Protein AF-A0A0N4Z9R7-F1 (afdb_monomer)

Solvent-accessible surface area (backbone atoms only — not comparable to full-atom values): 13406 Å² total; per-residue (Å²): 107,72,67,55,52,48,24,69,75,70,70,48,51,82,44,70,86,33,71,67,58,25,22,50,51,39,26,52,51,47,19,52,54,23,27,52,34,43,48,49,23,54,51,29,51,50,50,35,30,64,74,68,71,49,64,64,70,80,79,63,76,61,60,69,70,55,56,53,52,48,36,49,54,52,18,46,61,70,22,44,54,32,66,78,34,78,62,26,45,39,71,36,81,90,75,44,42,52,41,70,34,94,39,72,68,13,50,54,50,51,49,51,46,43,45,69,33,39,50,52,28,44,51,54,23,44,53,32,47,54,52,43,51,53,53,49,69,79,46,54,69,66,34,59,75,69,59,58,58,76,56,53,62,54,59,59,55,57,64,49,53,61,65,30,46,47,49,38,54,52,42,58,73,71,38,63,79,79,33,71,92,45,57,63,55,62,48,50,21,49,49,38,37,55,44,50,72,57,50,50,57,52,54,55,52,51,50,52,54,53,51,50,53,50,53,51,50,50,52,53,51,54,69,68,49,53,101,82,62,85,64,78,82,72,84,75,71,91,83,83,90,131

Foldseek 3Di:
DVVLCCCVVPVDLPCQVPLQVQLVQQLVLQLVLLLVLLVLLVVLVVLLCVLVVPDPCVPPVDDPVVSSVVSNVVSNVLSVCSRVPSQQWDQDSLSSGIDGHPDPVNLVSLVSSCVNRAVVSLVSSLVSLVSSVVSCVVCVPVCVVVLVPVLVVVSVVSNCLSVLQVQLSVCRNVDVVVCPVPSVSNVVSVVSNCVSVVVVCVSVVVVVVSVVVVVVVVVVVVVVCPPPNPPPPDPPPPDDDD

Sequence (242 aa):
MPLFLYSVFTGVGVFETSSFMCKLQSLLTCSVWTVVQLMVLCISGVHLLTFARIHYEQLFGLPPNILCGLSWLISLSLSLPCVTNSDVVRYDEHLRQCIWGSTDSAYKFLTYILIFGLVIPCSLSSYAYIRVLGILYHSPIVFQSIGLYKSRFLVYAFLASPFYTLPVFVVSMAGTDRFINAPWIPLFATFTAYFQCIISPILYGSSLVLMKEEDMALTARAHKAGPNSYQPVQLQVPGQHL

InterPro domains:
  IPR017452 GPCR, rhodopsin-like, 7TM [PS50262] (1-204)

Organism: Parastrongyloides trichosuri (NCBI:txid131310)

Secondary structure (DSSP, 8-state):
-HHHHHHHHH---TTTS-HHHHHHHHHHHHHHHHHHHHHHHHHHHHHHHHHHT--GGGTT-S-HHHHHHHHHHHHHHHHTHHHH-TTTEEEETTTTEEEE-SSHHHHHHHHHIIIIIIIHHHHHHHHHHHHHHHHHHH-HHHHHHTSTTTTHHHHHHHHTHHHHHHHHHHHHHH-GGGGTT-THHHHHHHHHHHHHHHHHHHHHHHHHHHHHHHHHHHHHHHHHS-TT---------S----

Nearest PDB structures (foldseek):
  4amj-assembly1_A  TM=7.271E-01  e=6.380E-03  Meleagris gallopavo
  8zpt-assembly1_R  TM=6.498E-01  e=3.689E-02  Homo sapiens
  8ggc-assembly1_R  TM=6.578E-01  e=1.019E-01  Homo sapiens
  8jxv-assembly1_R  TM=6.303E-01  e=9.345E-01  Homo sapiens
  8jxt-assembly1_R  TM=6.719E-01  e=1.483E+00  Homo sapiens

Radius of gyration: 23.75 Å; Cα contacts (8 Å, |Δi|>4): 209; chains: 1; bounding box: 57×30×82 Å

Structure (mmCIF, N/CA/C/O backbone):
data_AF-A0A0N4Z9R7-F1
#
_entry.id   AF-A0A0N4Z9R7-F1
#
loop_
_atom_site.group_PDB
_atom_site.id
_atom_site.type_symbol
_atom_site.label_atom_id
_atom_site.label_alt_id
_atom_site.label_comp_id
_atom_site.label_asym_id
_atom_site.label_entity_id
_atom_site.label_seq_id
_atom_site.pdbx_PDB_ins_code
_atom_site.Cartn_x
_atom_site.Cartn_y
_atom_site.Cartn_z
_atom_site.occupancy
_atom_site.B_iso_or_equiv
_atom_site.auth_seq_id
_atom_site.auth_comp_id
_atom_site.auth_asym_id
_atom_site.auth_atom_id
_atom_site.pdbx_PD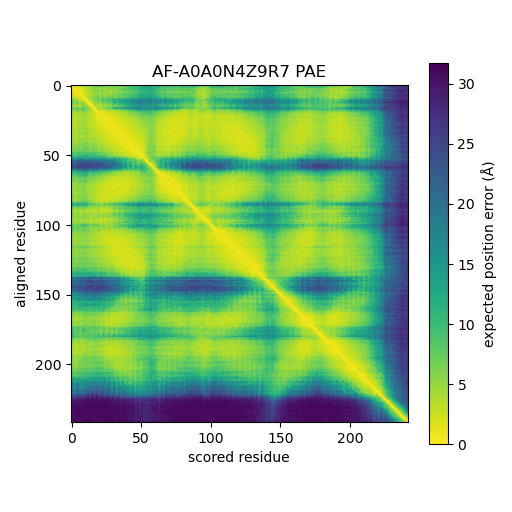B_model_num
ATOM 1 N N . MET A 1 1 ? 2.227 9.597 -6.747 1.00 72.25 1 MET A N 1
ATOM 2 C CA . MET A 1 1 ? 0.921 9.835 -7.402 1.00 72.25 1 MET A CA 1
ATOM 3 C C . MET A 1 1 ? 0.929 11.056 -8.329 1.00 72.25 1 MET A C 1
ATOM 5 O O . MET A 1 1 ? 0.652 10.839 -9.498 1.00 72.25 1 MET A O 1
ATOM 9 N N . PRO A 1 2 ? 1.286 12.295 -7.921 1.00 76.81 2 PRO A N 1
ATOM 10 C CA . PRO A 1 2 ? 1.210 13.452 -8.832 1.00 76.81 2 PRO A CA 1
ATOM 11 C C . PRO A 1 2 ? 2.117 13.327 -10.065 1.00 76.81 2 PRO A C 1
ATOM 13 O O . PRO A 1 2 ? 1.666 13.549 -11.182 1.00 76.81 2 PRO A O 1
ATOM 16 N N . LEU A 1 3 ? 3.362 12.875 -9.871 1.00 78.38 3 LEU A N 1
ATOM 17 C CA . LEU A 1 3 ? 4.301 12.609 -10.969 1.00 78.38 3 LEU A CA 1
ATOM 18 C C . LEU A 1 3 ? 3.836 11.463 -11.879 1.00 78.38 3 LEU A C 1
ATOM 20 O O . LEU A 1 3 ? 4.002 11.549 -13.085 1.00 78.38 3 LEU A O 1
ATOM 24 N N . PHE A 1 4 ? 3.196 10.433 -11.316 1.00 76.94 4 PHE A N 1
ATOM 25 C CA . PHE A 1 4 ? 2.606 9.341 -12.094 1.00 76.94 4 PHE A CA 1
ATOM 26 C C . PHE A 1 4 ? 1.482 9.856 -13.004 1.00 76.94 4 PHE A C 1
ATOM 28 O O . PHE A 1 4 ? 1.506 9.610 -14.204 1.00 76.94 4 PHE A O 1
ATOM 35 N N . LEU A 1 5 ? 0.544 10.639 -12.456 1.00 81.06 5 LEU A N 1
ATOM 36 C CA . LEU A 1 5 ? -0.528 11.251 -13.246 1.00 81.06 5 LEU A CA 1
ATOM 37 C C . LEU A 1 5 ? 0.057 12.155 -14.335 1.00 81.06 5 LEU A C 1
ATOM 39 O O . LEU A 1 5 ? -0.321 12.032 -15.495 1.00 81.06 5 LEU A O 1
ATOM 43 N N . TYR A 1 6 ? 1.026 13.004 -13.990 1.00 82.69 6 TYR A N 1
ATOM 44 C CA . TYR A 1 6 ? 1.702 13.855 -14.963 1.00 82.69 6 TYR A CA 1
ATOM 45 C C . TYR A 1 6 ? 2.329 13.039 -16.103 1.00 82.69 6 TYR A C 1
ATOM 47 O O . TYR A 1 6 ? 2.030 13.306 -17.263 1.00 82.69 6 TYR A O 1
ATOM 55 N N . SER A 1 7 ? 3.127 12.011 -15.811 1.00 80.88 7 SER A N 1
ATOM 56 C CA . SER A 1 7 ? 3.793 11.184 -16.830 1.00 80.88 7 SER A CA 1
ATOM 57 C C . SER A 1 7 ? 2.820 10.391 -17.708 1.00 80.88 7 SER A C 1
ATOM 59 O O . SER A 1 7 ? 3.018 10.288 -18.923 1.00 80.88 7 SER A O 1
ATOM 61 N N . VAL A 1 8 ? 1.738 9.868 -17.126 1.00 80.12 8 VAL A N 1
ATOM 62 C CA . VAL A 1 8 ? 0.703 9.143 -17.876 1.00 80.12 8 VAL A CA 1
ATOM 63 C C . VAL A 1 8 ? -0.059 10.090 -18.807 1.00 80.12 8 VAL A C 1
ATOM 65 O O . VAL A 1 8 ? -0.182 9.792 -19.994 1.00 80.12 8 VAL A O 1
ATOM 68 N N . PHE A 1 9 ? -0.520 11.242 -18.306 1.00 82.56 9 PHE A N 1
ATOM 69 C CA . PHE A 1 9 ? -1.339 12.180 -19.084 1.00 82.56 9 PHE A CA 1
ATOM 70 C C . PHE A 1 9 ? -0.546 13.012 -20.097 1.00 82.56 9 PHE A C 1
ATOM 72 O O . PHE A 1 9 ? -1.084 13.343 -21.149 1.00 82.56 9 PHE A O 1
ATOM 79 N N . THR A 1 10 ? 0.710 13.365 -19.807 1.00 81.75 10 THR A N 1
ATOM 80 C CA . THR A 1 10 ? 1.494 14.261 -20.680 1.00 81.75 10 THR A CA 1
ATOM 81 C C . THR A 1 10 ? 2.349 13.549 -21.713 1.00 81.75 10 THR A C 1
ATOM 83 O O . THR A 1 10 ? 2.762 14.189 -22.674 1.00 81.75 10 THR A O 1
ATOM 86 N N . GLY A 1 11 ? 2.650 12.259 -21.544 1.00 74.44 11 GLY A N 1
ATOM 87 C CA . GLY A 1 11 ? 3.624 11.607 -22.423 1.00 74.44 11 GLY A CA 1
ATOM 88 C C . GLY A 1 11 ? 5.038 11.530 -21.867 1.00 74.44 11 GLY A C 1
ATOM 89 O O . GLY A 1 11 ? 5.824 10.731 -22.364 1.00 74.44 11 GLY A O 1
ATOM 90 N N . VAL A 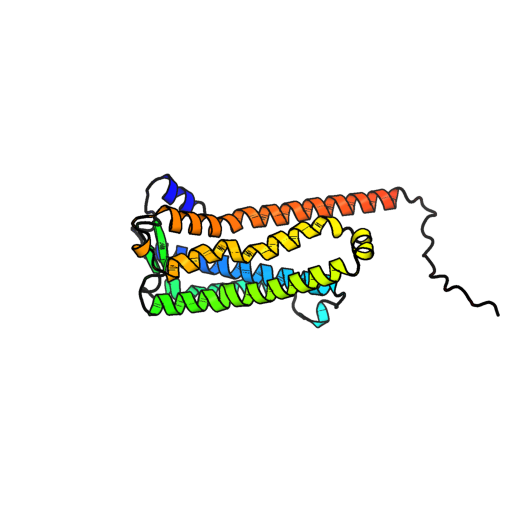1 12 ? 5.376 12.353 -20.871 1.00 79.31 12 VAL A N 1
ATOM 91 C CA . VAL A 1 12 ? 6.775 12.668 -20.560 1.00 79.31 12 VAL A CA 1
ATOM 92 C C . VAL A 1 12 ? 7.389 11.682 -19.562 1.00 79.31 12 VAL A C 1
ATOM 94 O O . VAL A 1 12 ? 6.933 11.547 -18.418 1.00 79.31 12 VAL A O 1
ATOM 97 N N . GLY A 1 13 ? 8.485 11.041 -19.979 1.00 77.25 13 GLY A N 1
ATOM 98 C CA . GLY A 1 13 ? 9.323 10.163 -19.164 1.00 77.25 13 GLY A CA 1
ATOM 99 C C . GLY A 1 13 ? 10.231 10.922 -18.197 1.00 77.25 13 GLY A C 1
ATOM 100 O O . GLY A 1 13 ? 11.444 10.951 -18.357 1.00 77.25 13 GLY A O 1
ATOM 101 N N . VAL A 1 14 ? 9.661 11.520 -17.145 1.00 76.31 14 VAL A N 1
ATOM 102 C CA . VAL A 1 14 ? 10.418 12.324 -16.154 1.00 76.31 14 VAL A CA 1
ATOM 103 C C . VAL A 1 14 ? 11.571 11.537 -15.504 1.00 76.31 14 VAL A C 1
ATOM 105 O O . VAL A 1 14 ? 12.575 12.119 -15.102 1.00 76.31 14 VAL A O 1
ATOM 108 N N . PHE A 1 15 ? 11.442 10.211 -15.419 1.00 78.62 15 PHE A N 1
ATOM 109 C CA . PHE A 1 15 ? 12.431 9.319 -14.808 1.00 78.62 15 PHE A CA 1
ATOM 110 C C . PHE A 1 15 ? 13.394 8.662 -15.807 1.00 78.62 15 PHE A C 1
ATOM 112 O O . PHE A 1 15 ? 14.323 7.980 -15.380 1.00 78.62 15 PHE A O 1
ATOM 119 N N . GLU A 1 16 ? 13.196 8.873 -17.109 1.00 78.44 16 GLU A N 1
ATOM 120 C CA . GLU A 1 16 ? 13.989 8.257 -18.181 1.00 78.44 16 GLU A CA 1
ATOM 121 C C . GLU A 1 16 ? 15.437 8.767 -18.177 1.00 78.44 16 GLU A C 1
ATOM 123 O O . GLU A 1 16 ? 16.389 8.012 -18.351 1.00 78.44 16 GLU A O 1
ATOM 128 N N . THR A 1 17 ? 15.619 10.058 -17.892 1.00 77.88 17 THR A N 1
ATOM 129 C CA . THR A 1 17 ? 16.914 10.743 -18.006 1.00 77.88 17 THR A CA 1
ATOM 130 C C . THR A 1 17 ? 17.815 10.583 -16.780 1.00 77.88 17 THR A C 1
ATOM 132 O O . THR A 1 17 ? 19.015 10.839 -16.863 1.00 77.88 17 THR A O 1
ATOM 135 N N . SER A 1 18 ? 17.272 10.164 -15.629 1.00 82.94 18 SER A N 1
ATOM 136 C CA . SER A 1 18 ? 18.017 10.096 -14.367 1.00 82.94 18 SER A CA 1
ATOM 137 C C . SER A 1 18 ? 17.810 8.772 -13.636 1.00 82.94 18 SER A C 1
ATOM 139 O O . SER A 1 18 ? 16.813 8.557 -12.941 1.00 82.94 18 SER A O 1
ATOM 141 N N . SER A 1 19 ? 18.834 7.913 -13.697 1.00 83.38 19 SER A N 1
ATOM 142 C CA . SER A 1 19 ? 18.881 6.646 -12.950 1.00 83.38 19 SER A CA 1
ATOM 143 C C . SER A 1 19 ? 18.713 6.854 -11.438 1.00 83.38 19 SER A C 1
ATOM 145 O O . SER A 1 19 ? 18.069 6.052 -10.764 1.00 83.38 19 SER A O 1
ATOM 147 N N . PHE A 1 20 ? 19.233 7.958 -10.890 1.00 85.00 20 PHE A N 1
ATOM 148 C CA . PHE A 1 20 ? 19.086 8.270 -9.468 1.00 85.00 20 PHE A CA 1
ATOM 149 C C . PHE A 1 20 ? 17.630 8.576 -9.089 1.00 85.00 20 PHE A C 1
ATOM 151 O O . PHE A 1 20 ? 17.120 8.009 -8.123 1.00 85.00 20 PHE A O 1
ATOM 158 N N . MET A 1 21 ? 16.936 9.413 -9.870 1.00 86.31 21 MET A N 1
ATOM 159 C CA . MET A 1 21 ? 15.517 9.720 -9.636 1.00 86.31 21 MET A CA 1
ATOM 160 C C . MET A 1 21 ? 14.644 8.470 -9.746 1.00 86.31 21 MET A C 1
ATOM 162 O O . MET A 1 21 ? 13.733 8.282 -8.944 1.00 86.31 21 MET A O 1
ATOM 166 N N . CYS A 1 22 ? 14.968 7.589 -10.690 1.00 86.50 22 CYS A N 1
ATOM 167 C CA . CYS A 1 22 ? 14.291 6.315 -10.894 1.00 86.50 22 CYS A CA 1
ATOM 168 C C . CYS A 1 22 ? 14.397 5.386 -9.670 1.00 86.50 22 CYS A C 1
ATOM 170 O O . CYS A 1 22 ? 13.396 4.879 -9.152 1.00 86.50 22 CYS A O 1
ATOM 172 N N . LYS A 1 23 ? 15.613 5.232 -9.134 1.00 89.06 23 LYS A N 1
ATOM 173 C CA . LYS A 1 23 ? 15.872 4.444 -7.919 1.00 89.06 23 LYS A CA 1
ATOM 174 C C . LYS A 1 23 ? 15.208 5.048 -6.686 1.00 89.06 23 LYS A C 1
ATOM 176 O O . LYS A 1 23 ? 14.612 4.320 -5.895 1.00 89.06 23 LYS A O 1
ATOM 181 N N . LEU A 1 24 ? 15.263 6.372 -6.539 1.00 89.06 24 LEU A N 1
ATOM 182 C CA . LEU A 1 24 ? 14.624 7.079 -5.429 1.00 89.06 24 LEU A CA 1
ATOM 183 C C . LEU A 1 24 ? 13.095 6.944 -5.477 1.00 89.06 24 LEU A C 1
ATOM 185 O O . LEU A 1 24 ? 12.466 6.692 -4.451 1.00 89.06 24 LEU A O 1
ATOM 189 N N . GLN A 1 25 ? 12.490 7.052 -6.663 1.00 89.50 25 GLN A N 1
ATOM 190 C CA . GLN A 1 25 ? 11.054 6.843 -6.850 1.00 89.50 25 GLN A CA 1
ATOM 191 C C . GLN A 1 25 ? 10.643 5.421 -6.458 1.00 89.50 25 GLN A C 1
ATOM 193 O O . GLN A 1 25 ? 9.652 5.253 -5.742 1.00 89.50 25 GLN A O 1
ATOM 198 N N . SER A 1 26 ? 11.407 4.409 -6.873 1.00 88.75 26 SER A N 1
ATOM 199 C CA . SER A 1 26 ? 11.139 3.016 -6.506 1.00 88.75 26 SER A CA 1
ATOM 200 C C . SER A 1 26 ? 11.314 2.766 -5.003 1.00 88.75 26 SER A C 1
ATOM 202 O O . SER A 1 26 ? 10.435 2.166 -4.386 1.00 88.75 26 SER A O 1
ATOM 204 N N . LEU A 1 27 ? 12.370 3.307 -4.378 1.00 91.94 27 LEU A N 1
ATOM 205 C CA . LEU A 1 27 ? 12.583 3.253 -2.924 1.00 91.94 27 LEU A CA 1
ATOM 206 C C . LEU A 1 27 ? 11.373 3.807 -2.166 1.00 91.94 27 LEU A C 1
ATOM 208 O O . LEU A 1 27 ? 10.820 3.139 -1.291 1.00 91.94 27 LEU A O 1
ATOM 212 N N . LEU A 1 28 ? 10.948 5.026 -2.506 1.00 90.81 28 LEU A N 1
ATOM 213 C CA . LEU A 1 28 ? 9.833 5.695 -1.838 1.00 90.81 28 LEU A CA 1
ATOM 214 C C . LEU A 1 28 ? 8.517 4.953 -2.069 1.00 90.81 28 LEU A C 1
ATOM 216 O O . LEU A 1 28 ? 7.753 4.765 -1.127 1.00 90.81 28 LEU A O 1
ATOM 220 N N . THR A 1 29 ? 8.268 4.494 -3.298 1.00 89.00 29 THR A N 1
ATOM 221 C CA . THR A 1 29 ? 7.045 3.753 -3.637 1.00 89.00 29 THR A CA 1
ATOM 222 C C . THR A 1 29 ? 6.970 2.448 -2.849 1.00 89.00 29 THR A C 1
ATOM 224 O O . THR A 1 29 ? 5.973 2.213 -2.169 1.00 89.00 29 THR A O 1
ATOM 227 N N . CYS A 1 30 ? 8.043 1.650 -2.859 1.00 89.75 30 CYS A N 1
ATOM 228 C CA . CYS A 1 30 ? 8.118 0.402 -2.102 1.00 89.75 30 CYS A CA 1
ATOM 229 C C . CYS A 1 30 ? 7.930 0.652 -0.604 1.00 89.75 30 CYS A C 1
ATOM 231 O O . CYS A 1 30 ? 7.094 0.004 0.015 1.00 89.75 30 CYS A O 1
ATOM 233 N N . SER A 1 31 ? 8.641 1.636 -0.042 1.00 92.31 31 SER A N 1
ATOM 234 C CA . SER A 1 31 ? 8.558 1.955 1.389 1.00 92.31 31 SER A CA 1
ATOM 235 C C . SER A 1 31 ? 7.146 2.355 1.801 1.00 92.31 31 SER A C 1
ATOM 237 O O . SER A 1 31 ? 6.617 1.847 2.781 1.00 92.31 31 SER A O 1
ATOM 239 N N . VAL A 1 32 ? 6.508 3.257 1.050 1.00 90.50 32 VAL A N 1
ATOM 240 C CA . VAL A 1 32 ? 5.153 3.721 1.374 1.00 90.50 32 VAL A CA 1
ATOM 241 C C . VAL A 1 32 ? 4.155 2.573 1.267 1.00 90.50 32 VAL A C 1
ATOM 243 O O . VAL A 1 32 ? 3.313 2.422 2.148 1.00 90.50 32 VAL A O 1
ATOM 246 N N . TRP A 1 33 ? 4.249 1.739 0.230 1.00 88.75 33 TRP A N 1
ATOM 247 C CA . TRP A 1 33 ? 3.342 0.603 0.067 1.00 88.75 33 TRP A CA 1
ATOM 248 C C . TRP A 1 33 ? 3.470 -0.405 1.207 1.00 88.75 33 TRP A C 1
ATOM 250 O O . TRP A 1 33 ? 2.449 -0.832 1.746 1.00 88.75 33 TRP A O 1
ATOM 260 N N . THR A 1 34 ? 4.689 -0.739 1.636 1.00 90.44 34 THR A N 1
ATOM 261 C CA . THR A 1 34 ? 4.884 -1.653 2.770 1.00 90.44 34 THR A CA 1
ATOM 262 C C . THR A 1 34 ? 4.451 -1.030 4.096 1.00 90.44 34 THR A C 1
ATOM 264 O O . THR A 1 34 ? 3.793 -1.708 4.885 1.00 90.44 34 THR A O 1
ATOM 267 N N . VAL A 1 35 ? 4.721 0.265 4.330 1.00 91.69 35 VAL A N 1
ATOM 268 C CA . VAL A 1 35 ? 4.241 0.975 5.533 1.00 91.69 35 VAL A CA 1
ATOM 269 C C . VAL A 1 35 ? 2.726 0.924 5.605 1.00 91.69 35 VAL A C 1
ATOM 271 O O . VAL A 1 35 ? 2.183 0.636 6.666 1.00 91.69 35 VAL A O 1
ATOM 274 N N . VAL A 1 36 ? 2.032 1.174 4.493 1.00 88.12 36 VAL A N 1
ATOM 275 C CA . VAL A 1 36 ? 0.565 1.150 4.461 1.00 88.12 36 VAL A CA 1
ATOM 276 C C . VAL A 1 36 ? 0.035 -0.219 4.888 1.00 88.12 36 VAL A C 1
ATOM 278 O O . VAL A 1 36 ? -0.861 -0.279 5.727 1.00 88.12 36 VAL A O 1
ATOM 281 N N . GLN A 1 37 ? 0.604 -1.318 4.388 1.00 88.19 37 GLN A N 1
ATOM 282 C CA . GLN A 1 37 ? 0.139 -2.660 4.757 1.00 88.19 37 GLN A CA 1
ATOM 283 C C . GLN A 1 37 ? 0.478 -3.023 6.211 1.00 88.19 37 GLN A C 1
ATOM 285 O O . GLN A 1 37 ? -0.355 -3.604 6.910 1.00 88.19 37 GLN A O 1
ATOM 290 N N . LEU A 1 38 ? 1.653 -2.625 6.710 1.00 89.62 38 LEU A N 1
ATOM 291 C CA . LEU A 1 38 ? 2.020 -2.792 8.122 1.00 89.62 38 LEU A CA 1
ATOM 292 C C . LEU A 1 38 ? 1.131 -1.955 9.051 1.00 89.62 38 LEU A C 1
ATOM 294 O O . LEU A 1 38 ? 0.704 -2.440 10.096 1.00 89.62 38 LEU A O 1
ATOM 298 N N . MET A 1 39 ? 0.789 -0.728 8.660 1.00 87.81 39 MET A N 1
ATOM 299 C CA . MET A 1 39 ? -0.149 0.124 9.394 1.00 87.81 39 MET A CA 1
ATOM 300 C C . MET A 1 39 ? -1.543 -0.492 9.448 1.00 87.81 39 MET A C 1
ATOM 302 O O . MET A 1 39 ? -2.154 -0.528 10.514 1.00 87.81 39 MET A O 1
ATOM 306 N N . VAL A 1 40 ? -2.036 -1.031 8.329 1.00 84.44 40 VAL A N 1
ATOM 307 C CA . VAL A 1 40 ? -3.315 -1.758 8.294 1.00 84.44 40 VAL A CA 1
ATOM 308 C C . VAL A 1 40 ? -3.280 -2.963 9.235 1.00 84.44 40 VAL A C 1
ATOM 310 O O . VAL A 1 40 ? -4.249 -3.182 9.963 1.00 84.44 40 VAL A O 1
ATOM 313 N N . LEU A 1 41 ? -2.167 -3.704 9.289 1.00 87.62 41 LEU A N 1
ATOM 314 C CA . LEU A 1 41 ? -1.980 -4.781 10.262 1.00 87.62 41 LEU A CA 1
ATOM 315 C C . LEU A 1 41 ? -2.064 -4.261 11.704 1.00 87.62 41 LEU A C 1
ATOM 317 O O . LEU A 1 41 ? -2.855 -4.789 12.485 1.00 87.62 41 LEU A O 1
ATOM 321 N N . CYS A 1 42 ? -1.318 -3.212 12.058 1.00 86.25 42 CYS A N 1
ATOM 322 C CA . CYS A 1 42 ? -1.360 -2.629 13.403 1.00 86.25 42 CYS A CA 1
ATOM 323 C C . CYS A 1 42 ? -2.779 -2.192 13.793 1.00 86.25 42 CYS A C 1
ATOM 325 O O . CYS A 1 42 ? -3.262 -2.547 14.866 1.00 86.25 42 CYS A O 1
ATOM 327 N N . ILE A 1 43 ? -3.477 -1.487 12.901 1.00 82.62 43 ILE A N 1
ATOM 328 C CA . ILE A 1 43 ? -4.850 -1.015 13.122 1.00 82.62 43 ILE A CA 1
ATOM 329 C C . ILE A 1 43 ? -5.811 -2.196 13.288 1.00 82.62 43 ILE A C 1
ATOM 331 O O . ILE A 1 43 ? -6.625 -2.205 14.210 1.00 82.62 43 ILE A O 1
ATOM 335 N N . SER A 1 44 ? -5.686 -3.231 12.453 1.00 82.81 44 SER A N 1
ATOM 336 C CA . SER A 1 44 ? -6.495 -4.449 12.582 1.00 82.81 44 SER A CA 1
ATOM 337 C C . SER A 1 44 ? -6.251 -5.177 13.910 1.00 82.81 44 SER A C 1
ATOM 339 O O . SER A 1 44 ? -7.197 -5.676 14.518 1.00 82.81 44 SER A O 1
ATOM 341 N N . GLY A 1 45 ? -5.006 -5.178 14.400 1.00 83.31 45 GLY A N 1
ATOM 342 C CA . GLY A 1 45 ? -4.641 -5.736 15.699 1.00 83.31 45 GLY A CA 1
ATOM 343 C C . GLY A 1 45 ? -5.271 -4.965 16.858 1.00 83.31 45 GLY A C 1
ATOM 344 O O . GLY A 1 45 ? -5.834 -5.579 17.762 1.00 83.31 45 GLY A O 1
ATOM 345 N N . VAL A 1 46 ? -5.253 -3.629 16.802 1.00 80.69 46 VAL A N 1
ATOM 346 C CA . VAL A 1 46 ? -5.939 -2.774 17.787 1.00 80.69 46 VAL A CA 1
ATOM 347 C C . VAL A 1 46 ? -7.438 -3.050 17.780 1.00 80.69 46 VAL A C 1
ATOM 349 O O . VAL A 1 46 ? -8.004 -3.310 18.837 1.00 80.69 46 VAL A O 1
ATOM 352 N N . HIS A 1 47 ? -8.071 -3.077 16.604 1.00 79.06 47 HIS A N 1
ATOM 353 C CA . HIS A 1 47 ? -9.493 -3.399 16.492 1.00 79.06 47 HIS A CA 1
ATOM 354 C C . HIS A 1 47 ? -9.812 -4.759 17.116 1.00 79.06 47 HIS A C 1
ATOM 356 O O . HIS A 1 47 ? -10.726 -4.852 17.932 1.00 79.06 47 HIS A O 1
ATOM 362 N N . LEU A 1 48 ? -9.043 -5.803 16.795 1.00 81.88 48 LEU A N 1
ATOM 363 C CA . LEU A 1 48 ? -9.239 -7.130 17.374 1.00 81.88 48 LEU A CA 1
ATOM 364 C C . LEU A 1 48 ? -9.178 -7.105 18.907 1.00 81.88 48 LEU A C 1
ATOM 366 O O . LEU A 1 48 ? -10.056 -7.671 19.553 1.00 81.88 48 LEU A O 1
ATOM 370 N N . LEU A 1 49 ? -8.182 -6.430 19.484 1.00 78.88 49 LEU A N 1
ATOM 371 C CA . LEU A 1 49 ? -8.024 -6.306 20.936 1.00 78.88 49 LEU A CA 1
ATOM 372 C C . LEU A 1 49 ? -9.193 -5.569 21.587 1.00 78.88 49 LEU A C 1
ATOM 374 O O . LEU A 1 49 ? -9.755 -6.050 22.573 1.00 78.88 49 LEU A O 1
ATOM 378 N N . THR A 1 50 ? -9.593 -4.437 21.005 1.00 75.31 50 THR A N 1
ATOM 379 C CA . THR A 1 50 ? -10.732 -3.645 21.476 1.00 75.31 50 THR A CA 1
ATOM 380 C C . THR A 1 50 ? -12.017 -4.470 21.449 1.00 75.31 50 THR A C 1
ATOM 382 O O . THR A 1 50 ? -12.757 -4.496 22.432 1.00 75.31 50 THR A O 1
ATOM 385 N N . PHE A 1 51 ? -12.265 -5.200 20.359 1.00 73.94 51 PHE A N 1
ATOM 386 C CA . PHE A 1 51 ? -13.464 -6.025 20.207 1.00 73.94 51 PHE A CA 1
ATOM 387 C C . PHE A 1 51 ? -13.451 -7.281 21.086 1.00 73.94 51 PHE A C 1
ATOM 389 O O . PHE A 1 51 ? -14.502 -7.686 21.581 1.00 73.94 51 PHE A O 1
ATOM 396 N N . ALA A 1 52 ? -12.280 -7.866 21.335 1.00 74.69 52 ALA A N 1
ATOM 397 C CA . ALA A 1 52 ? -12.115 -9.016 22.221 1.00 74.69 52 ALA A CA 1
ATOM 398 C C . ALA A 1 52 ? -12.055 -8.643 23.718 1.00 74.69 52 ALA A C 1
ATOM 400 O O . ALA A 1 52 ? -11.983 -9.540 24.554 1.00 74.69 52 ALA A O 1
ATOM 401 N N . ARG A 1 53 ? -12.089 -7.345 24.069 1.00 73.31 53 ARG A N 1
ATOM 402 C CA . ARG A 1 53 ? -11.903 -6.820 25.441 1.00 73.31 53 ARG A CA 1
ATOM 403 C C . ARG A 1 53 ? -10.600 -7.286 26.111 1.00 73.31 53 ARG A C 1
ATOM 405 O O . ARG A 1 53 ? -10.540 -7.432 27.331 1.00 73.31 53 ARG A O 1
ATOM 412 N N . ILE A 1 54 ? -9.550 -7.502 25.322 1.00 73.12 54 ILE A N 1
ATOM 413 C CA . ILE A 1 54 ? -8.210 -7.808 25.835 1.00 73.12 54 ILE A CA 1
ATOM 414 C C . ILE A 1 54 ? -7.497 -6.475 26.070 1.00 73.12 54 ILE A C 1
ATOM 416 O O . ILE A 1 54 ? -7.483 -5.611 25.191 1.00 73.12 54 ILE A O 1
ATOM 420 N N . HIS A 1 55 ? -6.929 -6.283 27.261 1.00 63.44 55 HIS A N 1
ATOM 421 C CA . HIS A 1 55 ? -6.273 -5.024 27.609 1.00 63.44 55 HIS A CA 1
ATOM 422 C C . HIS A 1 55 ? -5.019 -4.836 26.743 1.00 63.44 55 HIS A C 1
ATOM 424 O O . HIS A 1 55 ? -4.182 -5.732 26.651 1.00 63.44 55 HIS A O 1
ATOM 430 N N . TYR A 1 56 ? -4.885 -3.664 26.112 1.00 57.00 56 TYR A N 1
ATOM 431 C CA . TYR A 1 56 ? -3.816 -3.355 25.150 1.00 57.00 56 TYR A CA 1
ATOM 432 C C . TYR A 1 56 ? -2.402 -3.600 25.711 1.00 57.00 56 TYR A C 1
ATOM 434 O O . TYR A 1 56 ? -1.527 -4.108 25.003 1.00 57.00 56 TYR A O 1
ATOM 442 N N . GLU A 1 57 ? -2.198 -3.309 27.000 1.00 56.41 57 GLU A N 1
ATOM 443 C CA . GLU A 1 57 ? -0.918 -3.512 27.691 1.00 56.41 57 GLU A CA 1
ATOM 444 C C . GLU A 1 57 ? -0.472 -4.978 27.744 1.00 56.41 57 GLU A C 1
ATOM 446 O O . GLU A 1 57 ? 0.723 -5.245 27.828 1.00 56.41 57 GLU A O 1
ATOM 451 N N . GLN A 1 58 ? -1.399 -5.934 27.633 1.00 50.66 58 GLN A N 1
ATOM 452 C CA . GLN A 1 58 ? -1.084 -7.360 27.725 1.00 50.66 58 GLN A CA 1
ATOM 453 C C . GLN A 1 58 ? -0.561 -7.967 26.416 1.00 50.66 58 GLN A C 1
ATOM 455 O O . GLN A 1 58 ? 0.072 -9.017 26.474 1.00 50.66 58 GLN A O 1
ATOM 460 N N . LEU A 1 59 ? -0.813 -7.352 25.248 1.00 57.62 59 LEU A N 1
ATOM 461 C CA . LEU A 1 59 ? -0.454 -7.959 23.954 1.00 57.62 59 LEU A CA 1
ATOM 462 C C . LEU A 1 59 ? 0.640 -7.213 23.181 1.00 57.62 59 LEU A C 1
ATOM 464 O O . LEU A 1 59 ? 1.457 -7.864 22.535 1.00 57.62 59 LEU A O 1
ATOM 468 N N . PHE A 1 60 ? 0.675 -5.877 23.229 1.00 60.41 60 PHE A N 1
ATOM 469 C CA . PHE A 1 60 ? 1.677 -5.110 22.477 1.00 60.41 60 PHE A CA 1
ATOM 470 C C . PHE A 1 60 ? 2.763 -4.494 23.352 1.00 60.41 60 PHE A C 1
ATOM 472 O O . PHE A 1 60 ? 3.876 -4.340 22.860 1.00 60.41 60 PHE A O 1
ATOM 479 N N . GLY A 1 61 ? 2.467 -4.120 24.605 1.00 64.88 61 GLY A N 1
ATOM 480 C CA . GLY A 1 61 ? 3.429 -3.498 25.537 1.00 64.88 61 GLY A CA 1
ATOM 481 C C . GLY A 1 61 ? 4.143 -2.237 25.010 1.00 64.88 61 GLY A C 1
ATOM 482 O O . GLY A 1 61 ? 5.013 -1.690 25.680 1.00 64.88 61 GLY A O 1
ATOM 483 N N . LEU A 1 62 ? 3.794 -1.781 23.804 1.00 74.50 62 LEU A N 1
ATOM 484 C CA . LEU A 1 62 ? 4.488 -0.772 23.022 1.00 74.50 62 LEU A CA 1
ATOM 485 C C . LEU A 1 62 ? 3.508 0.358 22.691 1.00 74.50 62 LEU A C 1
ATOM 487 O O . LEU A 1 62 ? 2.399 0.098 22.202 1.00 74.50 62 LEU A O 1
ATOM 491 N N . PRO A 1 63 ? 3.901 1.621 22.910 1.00 79.38 63 PRO A N 1
ATOM 492 C CA . PRO A 1 63 ? 3.084 2.759 22.528 1.00 79.38 63 PRO A CA 1
ATOM 493 C C . PRO A 1 63 ? 2.925 2.828 20.994 1.00 79.38 63 PRO A C 1
ATOM 495 O O . PRO A 1 63 ? 3.875 2.526 20.261 1.00 79.38 63 PRO A O 1
ATOM 498 N N . PRO A 1 64 ? 1.767 3.293 20.480 1.00 77.44 64 PRO A N 1
ATOM 499 C CA . PRO A 1 64 ? 1.484 3.370 19.040 1.00 77.44 64 PRO A CA 1
ATOM 500 C C . PRO A 1 64 ? 2.541 4.123 18.218 1.00 77.44 64 PRO A C 1
ATOM 502 O O . PRO A 1 64 ? 2.839 3.750 17.085 1.00 77.44 64 PRO A O 1
ATOM 505 N N . ASN A 1 65 ? 3.166 5.146 18.807 1.00 81.94 65 ASN A N 1
ATOM 506 C CA . ASN A 1 65 ? 4.222 5.924 18.155 1.00 81.94 65 ASN A CA 1
ATOM 507 C C . ASN A 1 65 ? 5.453 5.072 17.817 1.00 81.94 65 ASN A C 1
ATOM 509 O O . ASN A 1 65 ? 6.046 5.245 16.752 1.00 81.94 65 ASN A O 1
ATOM 513 N N . ILE A 1 66 ? 5.819 4.127 18.691 1.00 86.88 66 ILE A N 1
ATOM 514 C CA . ILE A 1 66 ? 6.956 3.232 18.450 1.00 86.88 66 ILE A CA 1
ATOM 515 C C . ILE A 1 66 ? 6.606 2.223 17.357 1.00 86.88 66 ILE A C 1
ATOM 517 O O . ILE A 1 66 ? 7.423 1.998 16.470 1.00 86.88 66 ILE A O 1
ATOM 521 N N . LEU A 1 67 ? 5.383 1.681 17.347 1.00 85.25 67 LEU A N 1
ATOM 522 C CA . LEU A 1 67 ? 4.921 0.801 16.264 1.00 85.25 67 LEU A CA 1
ATOM 523 C C . LEU A 1 67 ? 4.959 1.512 14.903 1.00 85.25 67 LEU A C 1
ATOM 525 O O . LEU A 1 67 ? 5.393 0.930 13.908 1.00 85.25 67 LEU A O 1
ATOM 529 N N . CYS A 1 68 ? 4.586 2.795 14.872 1.00 87.44 68 CYS A N 1
ATOM 530 C CA . CYS A 1 68 ? 4.704 3.622 13.677 1.00 87.44 68 CYS A CA 1
ATOM 531 C C . CYS A 1 68 ? 6.157 3.781 13.223 1.00 87.44 68 CYS A C 1
ATOM 533 O O . CYS A 1 68 ? 6.470 3.474 12.069 1.00 87.44 68 CYS A O 1
ATOM 535 N N . GLY A 1 69 ? 7.058 4.149 14.138 1.00 89.94 69 GLY A N 1
ATOM 536 C CA . GLY A 1 69 ? 8.493 4.238 13.857 1.00 89.94 69 GLY A CA 1
ATOM 537 C C . GLY A 1 69 ? 9.078 2.926 13.327 1.00 89.94 69 GLY A C 1
ATOM 538 O O . GLY A 1 69 ? 9.774 2.921 12.313 1.00 89.94 69 GLY A O 1
ATOM 539 N N . LEU A 1 70 ? 8.735 1.798 13.954 1.00 91.12 70 LEU A N 1
ATOM 540 C CA . LEU A 1 70 ? 9.193 0.471 13.540 1.00 91.12 70 LEU A CA 1
ATOM 541 C C . LEU A 1 70 ? 8.696 0.095 12.142 1.00 91.12 70 LEU A C 1
ATOM 543 O O . LEU A 1 70 ? 9.477 -0.428 11.351 1.00 91.12 70 LEU A O 1
ATOM 547 N N . SER A 1 71 ? 7.443 0.399 11.792 1.00 91.38 71 SER A N 1
ATOM 548 C CA . SER A 1 71 ? 6.932 0.111 10.445 1.00 91.38 71 SER A CA 1
ATOM 549 C C . SER A 1 71 ? 7.701 0.853 9.349 1.00 91.38 71 SER A C 1
ATOM 551 O O . SER A 1 71 ? 7.962 0.280 8.288 1.00 91.38 71 SER A O 1
ATOM 553 N N . TRP A 1 72 ? 8.110 2.098 9.617 1.00 94.06 72 TRP A N 1
ATOM 554 C CA . TRP A 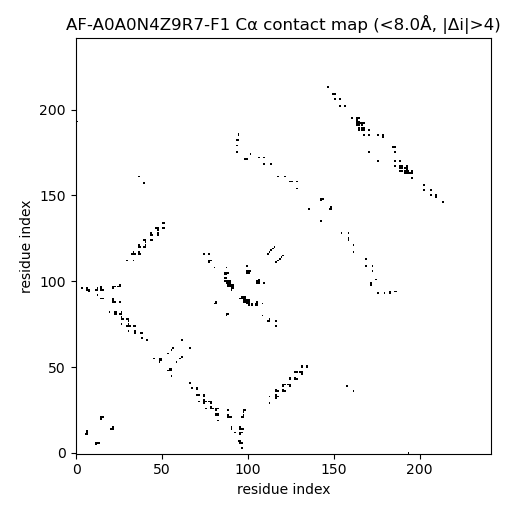1 72 ? 8.901 2.907 8.695 1.00 94.06 72 TRP A CA 1
ATOM 555 C C . TRP A 1 72 ? 10.316 2.357 8.572 1.00 94.06 72 TRP A C 1
ATOM 557 O O . TRP A 1 72 ? 10.807 2.199 7.457 1.00 94.06 72 TRP A O 1
ATOM 567 N N . LEU A 1 73 ? 10.943 1.998 9.695 1.00 94.75 73 LEU A N 1
ATOM 568 C CA . LEU A 1 73 ? 12.275 1.393 9.707 1.00 94.75 73 LEU A CA 1
ATOM 569 C C . LEU A 1 73 ? 12.308 0.065 8.943 1.00 94.75 73 LEU A C 1
ATOM 571 O O . LEU A 1 73 ? 13.183 -0.128 8.098 1.00 94.75 73 LEU A O 1
ATOM 575 N N . ILE A 1 74 ? 11.339 -0.823 9.183 1.00 93.31 74 ILE A N 1
ATOM 576 C CA . ILE A 1 74 ? 11.224 -2.109 8.478 1.00 93.31 74 ILE A CA 1
ATOM 577 C C . ILE A 1 74 ? 11.019 -1.868 6.981 1.00 93.31 74 ILE A C 1
ATOM 579 O O . ILE A 1 74 ? 11.707 -2.464 6.158 1.00 93.31 74 ILE A O 1
ATOM 583 N N . SER A 1 75 ? 10.119 -0.955 6.623 1.00 93.44 75 SER A N 1
ATOM 584 C CA . SER A 1 75 ? 9.796 -0.649 5.227 1.00 93.44 75 SER A CA 1
ATOM 585 C C . SER A 1 75 ? 10.962 -0.045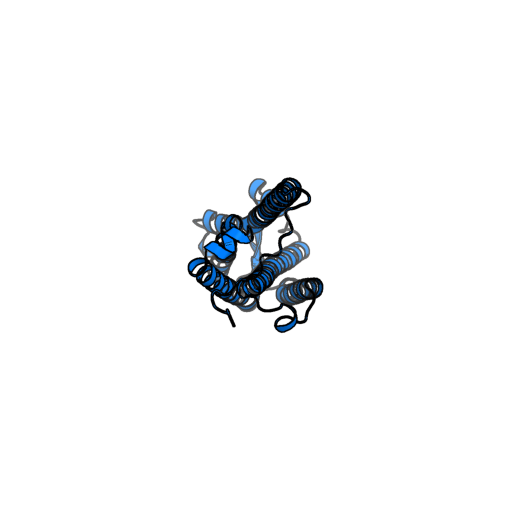 4.451 1.00 93.44 75 SER A C 1
ATOM 587 O O . SER A 1 75 ? 11.210 -0.442 3.316 1.00 93.44 75 SER A O 1
ATOM 589 N N . LEU A 1 76 ? 11.706 0.879 5.064 1.00 93.62 76 LEU A N 1
ATOM 590 C CA . LEU A 1 76 ? 12.916 1.455 4.471 1.00 93.62 76 LEU A CA 1
ATOM 591 C C . LEU A 1 76 ? 14.030 0.413 4.338 1.00 93.62 76 LEU A C 1
ATOM 593 O O . LEU A 1 76 ? 14.734 0.386 3.333 1.00 93.62 76 LEU A O 1
ATOM 597 N N . SER A 1 77 ? 14.171 -0.471 5.326 1.00 92.75 77 SER A N 1
ATOM 598 C CA . SER A 1 77 ? 15.143 -1.569 5.272 1.00 92.75 77 SER A CA 1
ATOM 599 C C . SER A 1 77 ? 14.818 -2.547 4.143 1.00 92.75 77 SER A C 1
ATOM 601 O O . SER A 1 77 ? 15.710 -2.957 3.403 1.00 92.75 77 SER A O 1
ATOM 603 N N . LEU A 1 78 ? 13.535 -2.879 3.973 1.00 92.12 78 LEU A N 1
ATOM 604 C CA . LEU A 1 78 ? 13.058 -3.755 2.905 1.00 92.12 78 LEU A CA 1
ATOM 605 C C . LEU A 1 78 ? 13.214 -3.128 1.519 1.00 92.12 78 LEU A C 1
ATOM 607 O O . LEU A 1 78 ? 13.479 -3.857 0.574 1.00 92.12 78 LEU A O 1
ATOM 611 N N . SER A 1 79 ? 13.054 -1.811 1.377 1.00 92.06 79 SER A N 1
ATOM 612 C CA . SER A 1 79 ? 13.147 -1.122 0.085 1.00 92.06 79 SER A CA 1
ATOM 613 C C . SER A 1 79 ? 14.570 -0.709 -0.299 1.00 92.06 79 SER A C 1
ATOM 615 O O . SER A 1 79 ? 14.818 -0.425 -1.470 1.00 92.06 79 SER A O 1
ATOM 617 N N . LEU A 1 80 ? 15.519 -0.711 0.646 1.00 91.12 80 LEU A N 1
ATOM 618 C CA . LEU A 1 80 ? 16.919 -0.313 0.445 1.00 91.12 80 LEU A CA 1
ATOM 619 C C . LEU A 1 80 ? 17.590 -0.915 -0.812 1.00 91.12 80 LEU A C 1
ATOM 621 O O . LEU A 1 80 ? 18.302 -0.177 -1.507 1.00 91.12 80 LEU A O 1
ATOM 625 N N . PRO A 1 81 ? 17.352 -2.199 -1.170 1.00 90.25 81 PRO A N 1
ATOM 626 C CA . PRO A 1 81 ? 17.904 -2.790 -2.388 1.00 90.25 81 PRO A CA 1
ATOM 627 C C . PRO A 1 81 ? 17.549 -2.052 -3.688 1.00 90.25 81 PRO A C 1
ATOM 629 O O . PRO A 1 81 ? 18.302 -2.165 -4.653 1.00 90.25 81 PRO A O 1
ATOM 632 N N . CYS A 1 82 ? 16.478 -1.245 -3.720 1.00 87.50 82 CYS A N 1
ATOM 633 C CA . CYS A 1 82 ? 16.136 -0.395 -4.869 1.00 87.50 82 CYS A CA 1
ATOM 634 C C . CYS A 1 82 ? 17.229 0.625 -5.220 1.00 87.50 82 CYS A C 1
ATOM 636 O O . CYS A 1 82 ? 17.326 1.048 -6.371 1.00 87.50 82 CYS A O 1
ATOM 638 N N . VAL A 1 83 ? 18.020 1.064 -4.236 1.00 89.00 83 VAL A N 1
ATOM 639 C CA . VAL A 1 83 ? 19.079 2.068 -4.430 1.00 89.00 83 VAL A CA 1
ATOM 640 C C . VAL A 1 83 ? 20.453 1.413 -4.482 1.00 89.00 83 VAL A C 1
ATOM 642 O O . VAL A 1 83 ? 21.285 1.812 -5.299 1.00 89.00 83 VAL A O 1
ATOM 645 N N . THR A 1 84 ? 20.690 0.404 -3.638 1.00 86.62 84 THR A N 1
ATOM 646 C CA . THR A 1 84 ? 22.009 -0.235 -3.510 1.00 86.62 84 THR A CA 1
ATOM 647 C C . THR A 1 84 ? 22.337 -1.176 -4.664 1.00 86.62 84 THR A C 1
ATOM 649 O O . THR A 1 84 ? 23.513 -1.377 -4.952 1.00 86.62 84 THR A O 1
ATOM 652 N N . ASN A 1 85 ? 21.331 -1.718 -5.358 1.00 83.81 85 ASN A N 1
ATOM 653 C CA . ASN A 1 85 ? 21.530 -2.617 -6.487 1.00 83.81 85 ASN A CA 1
ATOM 654 C C . ASN A 1 85 ? 21.013 -1.985 -7.790 1.00 83.81 85 ASN A C 1
ATOM 656 O O . ASN A 1 85 ? 19.842 -1.629 -7.915 1.00 83.81 85 ASN A O 1
ATOM 660 N N . SER A 1 86 ? 21.900 -1.831 -8.776 1.00 75.19 86 SER A N 1
ATOM 661 C CA . SER A 1 86 ? 21.576 -1.223 -10.072 1.00 75.19 86 SER A CA 1
ATOM 662 C C . SER A 1 86 ? 20.655 -2.068 -10.944 1.00 75.19 86 SER A C 1
ATOM 664 O O . SER A 1 86 ? 19.974 -1.506 -11.795 1.00 75.19 86 SER A O 1
ATOM 666 N N . ASP A 1 87 ? 20.613 -3.383 -10.739 1.00 80.81 87 ASP A N 1
ATOM 667 C CA . ASP A 1 87 ? 19.871 -4.307 -11.603 1.00 80.81 87 ASP A CA 1
ATOM 668 C C . ASP A 1 87 ? 18.439 -4.574 -11.141 1.00 80.81 87 ASP A C 1
ATOM 670 O O . ASP A 1 87 ? 17.682 -5.254 -11.838 1.00 80.81 87 ASP A O 1
ATOM 674 N N . VAL A 1 88 ? 18.063 -4.040 -9.976 1.00 81.88 88 VAL A N 1
ATOM 675 C CA . VAL A 1 88 ? 16.743 -4.250 -9.373 1.00 81.88 88 VAL A CA 1
ATOM 676 C C . VAL A 1 88 ? 15.682 -3.363 -10.012 1.00 81.88 88 VAL A C 1
ATOM 678 O O . VAL A 1 88 ? 14.560 -3.819 -10.206 1.00 81.88 88 VAL A O 1
ATOM 681 N N . VAL A 1 89 ? 16.017 -2.115 -10.344 1.00 85.88 89 VAL A N 1
ATOM 682 C CA . VAL A 1 89 ? 15.055 -1.112 -10.821 1.00 85.88 89 VAL A CA 1
ATOM 683 C C . VAL A 1 89 ? 15.465 -0.620 -12.198 1.00 85.88 89 VAL A C 1
ATOM 685 O O . VAL A 1 89 ? 16.602 -0.187 -12.391 1.00 85.88 89 VAL A O 1
ATOM 688 N N . ARG A 1 90 ? 14.527 -0.646 -13.143 1.00 85.06 90 ARG A N 1
ATOM 689 C CA . ARG A 1 90 ? 14.703 -0.083 -14.484 1.00 85.06 90 ARG A CA 1
ATOM 690 C C . ARG A 1 90 ? 13.488 0.755 -14.861 1.00 85.06 90 ARG A C 1
ATOM 692 O O . ARG A 1 90 ? 12.387 0.552 -14.351 1.00 85.06 90 ARG A O 1
ATOM 699 N N . TYR A 1 91 ? 13.722 1.737 -15.720 1.00 84.50 91 TYR A N 1
ATOM 700 C CA . TYR A 1 91 ? 12.643 2.496 -16.327 1.00 84.50 91 TYR A CA 1
ATOM 701 C C . TYR A 1 91 ? 11.935 1.611 -17.353 1.00 84.50 91 TYR A C 1
ATOM 703 O O . TYR A 1 91 ? 12.602 0.967 -18.161 1.00 84.50 91 TYR A O 1
ATOM 711 N N . ASP A 1 92 ? 10.608 1.567 -17.294 1.00 81.75 92 ASP A N 1
ATOM 712 C CA . ASP A 1 92 ? 9.779 0.894 -18.290 1.00 81.75 92 ASP A CA 1
ATOM 713 C C . ASP A 1 92 ? 9.072 1.952 -19.141 1.00 81.75 92 ASP A C 1
ATOM 715 O O . ASP A 1 92 ? 8.330 2.792 -18.622 1.00 81.75 92 ASP A O 1
ATOM 719 N N . GLU A 1 93 ? 9.312 1.905 -20.449 1.00 76.88 93 GLU A N 1
ATOM 720 C CA . GLU A 1 93 ? 8.757 2.834 -21.436 1.00 76.88 93 GLU A CA 1
ATOM 721 C C . GLU A 1 93 ? 7.233 2.701 -21.581 1.00 76.88 93 GLU A C 1
ATOM 723 O O . GLU A 1 93 ? 6.540 3.695 -21.813 1.00 76.88 93 GLU A O 1
ATOM 728 N N . HIS A 1 94 ? 6.680 1.500 -21.389 1.00 74.88 94 HIS A N 1
ATOM 729 C CA . HIS A 1 94 ? 5.244 1.239 -21.503 1.00 74.88 94 HIS A CA 1
ATOM 730 C C . HIS A 1 94 ? 4.466 1.814 -20.322 1.00 74.88 94 HIS A C 1
ATOM 732 O O . HIS A 1 94 ? 3.368 2.348 -20.483 1.00 74.88 94 HIS A O 1
ATOM 738 N N . LEU A 1 95 ? 5.042 1.715 -19.126 1.00 72.62 95 LEU A N 1
ATOM 739 C CA . LEU A 1 95 ? 4.451 2.226 -17.888 1.00 72.62 95 LEU A CA 1
ATOM 740 C C . LEU A 1 95 ? 4.892 3.653 -17.548 1.00 72.62 95 LEU A C 1
ATOM 742 O O . LEU A 1 95 ? 4.322 4.273 -16.649 1.00 72.62 95 LEU A O 1
ATOM 746 N N . ARG A 1 96 ? 5.908 4.164 -18.250 1.00 77.88 96 ARG A N 1
ATOM 747 C CA . ARG A 1 96 ? 6.554 5.468 -18.042 1.00 77.88 96 ARG A CA 1
ATOM 748 C C . ARG A 1 96 ? 6.972 5.739 -16.601 1.00 77.88 96 ARG A C 1
ATOM 750 O O . ARG A 1 96 ? 7.029 6.888 -16.159 1.00 77.88 96 ARG A O 1
ATOM 757 N N . GLN A 1 97 ? 7.273 4.682 -15.864 1.00 82.88 97 GLN A N 1
ATOM 758 C CA . GLN A 1 97 ? 7.658 4.736 -14.463 1.00 82.88 97 GLN A CA 1
ATOM 759 C C . GLN A 1 97 ? 8.759 3.718 -14.206 1.00 82.88 97 GLN A C 1
ATOM 761 O O . GLN A 1 97 ? 8.966 2.787 -14.986 1.00 82.88 97 GLN A O 1
ATOM 766 N N . CYS A 1 98 ? 9.433 3.867 -13.075 1.00 85.50 98 CYS A N 1
ATOM 767 C CA . CYS A 1 98 ? 10.422 2.891 -12.670 1.00 85.50 98 CYS A CA 1
ATOM 768 C C . CYS A 1 98 ? 9.762 1.718 -11.970 1.00 85.50 98 CYS A C 1
ATOM 770 O O . CYS A 1 98 ? 9.076 1.884 -10.958 1.00 85.50 98 CYS A O 1
ATOM 772 N N . ILE A 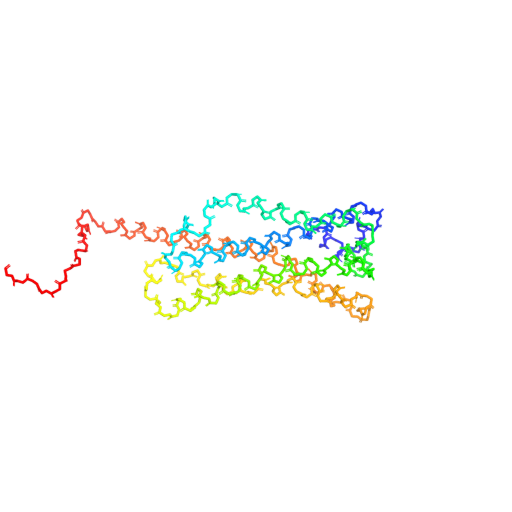1 99 ? 9.995 0.538 -12.527 1.00 85.12 99 ILE A N 1
ATOM 773 C CA . ILE A 1 99 ? 9.514 -0.738 -12.013 1.00 85.12 99 ILE A CA 1
ATOM 774 C C . ILE A 1 99 ? 10.695 -1.674 -11.763 1.00 85.12 99 ILE A C 1
ATOM 776 O O . ILE A 1 99 ? 11.856 -1.355 -12.039 1.00 85.12 99 ILE A O 1
ATOM 780 N N . TRP A 1 100 ? 10.393 -2.839 -11.206 1.00 85.94 100 TRP A N 1
ATOM 781 C CA . TRP A 1 100 ? 11.383 -3.886 -11.016 1.00 85.94 100 TRP A CA 1
ATOM 782 C C . TRP A 1 100 ? 11.801 -4.480 -12.363 1.00 85.94 100 TRP A C 1
ATOM 784 O O . TRP A 1 100 ? 10.965 -4.714 -13.232 1.00 85.94 100 TRP A O 1
ATOM 794 N N . GLY A 1 101 ? 13.105 -4.685 -12.541 1.00 80.00 101 GLY A N 1
ATOM 795 C CA . GLY A 1 101 ? 13.661 -5.268 -13.759 1.00 80.00 101 GLY A CA 1
ATOM 796 C C . GLY A 1 101 ? 13.374 -6.769 -13.899 1.00 80.00 101 GLY A C 1
ATOM 797 O O . GLY A 1 101 ? 12.807 -7.404 -13.016 1.00 80.00 101 GLY A O 1
ATOM 798 N N . SER A 1 102 ? 13.841 -7.354 -15.003 1.00 79.94 102 SER A N 1
ATOM 799 C CA . SER A 1 102 ? 13.702 -8.782 -15.336 1.00 79.94 102 SER A CA 1
ATOM 800 C C . SER A 1 102 ? 14.911 -9.644 -14.937 1.00 79.94 102 SER A C 1
ATOM 802 O O . SER A 1 102 ? 15.063 -10.776 -15.394 1.00 79.94 102 SER A O 1
ATOM 804 N N . THR A 1 103 ? 15.813 -9.119 -14.104 1.00 85.38 103 THR A N 1
ATOM 805 C CA . THR A 1 103 ? 17.001 -9.852 -13.641 1.00 85.38 103 THR A CA 1
ATOM 806 C C . THR A 1 103 ? 16.652 -10.804 -12.490 1.00 85.38 103 THR A C 1
ATOM 808 O O . THR A 1 103 ? 15.706 -10.567 -11.742 1.00 85.38 103 THR A O 1
ATOM 811 N N . ASP A 1 104 ? 17.440 -11.867 -12.286 1.00 86.38 104 ASP A N 1
ATOM 812 C CA . ASP A 1 104 ? 17.243 -12.799 -11.157 1.00 86.38 104 ASP A CA 1
ATOM 813 C C . ASP A 1 104 ? 17.284 -12.068 -9.796 1.00 86.38 104 ASP A C 1
ATOM 815 O O . ASP A 1 104 ? 16.470 -12.308 -8.902 1.00 86.38 104 ASP A O 1
ATOM 819 N N . SER A 1 105 ? 18.169 -11.074 -9.666 1.00 86.69 105 SER A N 1
ATOM 820 C CA . SER A 1 105 ? 18.239 -10.189 -8.498 1.00 86.69 105 SER A CA 1
ATOM 821 C C . SER A 1 105 ? 16.948 -9.392 -8.278 1.00 86.69 105 SER A C 1
ATOM 823 O O . SER A 1 105 ? 16.501 -9.255 -7.137 1.00 86.69 105 SER A O 1
ATOM 825 N N . ALA A 1 106 ? 16.329 -8.891 -9.352 1.00 86.19 106 ALA A N 1
ATOM 826 C CA . ALA A 1 106 ? 15.064 -8.168 -9.283 1.00 86.19 106 ALA A CA 1
ATOM 827 C C . ALA A 1 106 ? 13.901 -9.086 -8.873 1.00 86.19 106 ALA A C 1
ATOM 829 O O . ALA A 1 106 ? 13.110 -8.705 -8.012 1.00 86.19 106 ALA A O 1
ATOM 830 N N . TYR A 1 107 ? 13.833 -10.317 -9.391 1.00 87.94 107 TYR A N 1
ATOM 831 C CA . TYR A 1 107 ? 12.804 -11.289 -8.995 1.00 87.94 107 TYR A CA 1
ATOM 832 C C . TYR A 1 107 ? 12.935 -11.740 -7.539 1.00 87.94 107 TYR A C 1
ATOM 834 O O . TYR A 1 107 ? 11.930 -11.832 -6.827 1.00 87.94 107 TYR A O 1
ATOM 842 N N . LYS A 1 108 ? 14.162 -11.974 -7.059 1.00 90.19 108 LYS A N 1
ATOM 843 C CA . LYS A 1 108 ? 14.424 -12.270 -5.639 1.00 90.19 108 LYS A CA 1
ATOM 844 C C . LYS A 1 108 ? 13.945 -11.128 -4.751 1.00 90.19 108 LYS A C 1
ATOM 846 O O . LYS A 1 108 ? 13.222 -11.358 -3.785 1.00 90.19 108 LYS A O 1
ATOM 851 N N . PHE A 1 109 ? 14.290 -9.896 -5.112 1.00 90.94 109 PHE A N 1
ATOM 852 C CA . PHE A 1 109 ? 13.838 -8.705 -4.403 1.00 90.94 109 PHE A CA 1
ATOM 853 C C . PHE A 1 109 ? 12.311 -8.556 -4.398 1.00 90.94 109 PHE A C 1
ATOM 855 O O . PHE A 1 109 ? 11.711 -8.372 -3.338 1.00 90.94 109 PHE A O 1
ATOM 862 N N . LEU A 1 110 ? 11.679 -8.697 -5.564 1.00 89.56 110 LEU A N 1
ATOM 863 C CA . LEU A 1 110 ? 10.230 -8.611 -5.722 1.00 89.56 110 LEU A CA 1
ATOM 864 C C . LEU A 1 110 ? 9.514 -9.671 -4.878 1.00 89.56 110 LEU A C 1
ATOM 866 O O . LEU A 1 110 ? 8.507 -9.376 -4.240 1.00 89.56 110 LEU A O 1
ATOM 870 N N . THR A 1 111 ? 10.080 -10.877 -4.800 1.00 89.69 111 THR A N 1
ATOM 871 C CA . THR A 1 111 ? 9.574 -11.963 -3.951 1.00 89.69 111 THR A CA 1
ATOM 872 C C . THR A 1 111 ? 9.660 -11.607 -2.465 1.00 89.69 111 THR A C 1
ATOM 874 O O . THR A 1 111 ? 8.689 -11.806 -1.736 1.00 89.69 111 THR A O 1
ATOM 877 N N . TYR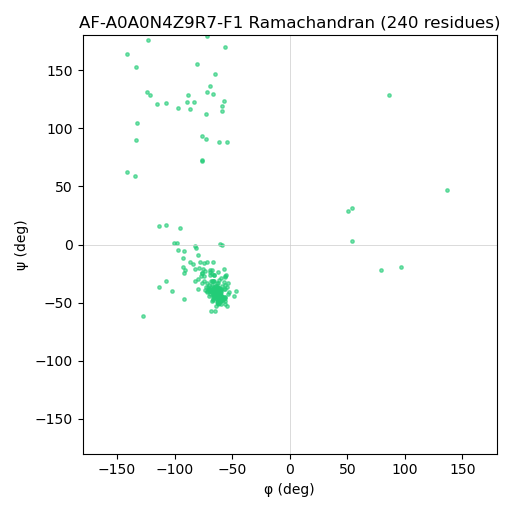 A 1 112 ? 10.773 -11.029 -2.000 1.00 90.75 112 TYR A N 1
ATOM 878 C CA . TYR A 1 112 ? 10.897 -10.588 -0.605 1.00 90.75 112 TYR A CA 1
ATOM 879 C C . TYR A 1 112 ? 9.901 -9.483 -0.252 1.00 90.75 112 TYR A C 1
ATOM 881 O O . TYR A 1 112 ? 9.244 -9.571 0.787 1.00 90.75 112 TYR A O 1
ATOM 889 N N . ILE A 1 113 ? 9.737 -8.480 -1.121 1.00 90.06 113 ILE A N 1
ATOM 890 C CA . ILE A 1 113 ? 8.728 -7.430 -0.926 1.00 90.06 113 ILE A CA 1
ATOM 891 C C . ILE A 1 113 ? 7.320 -8.021 -0.931 1.00 90.06 113 ILE A C 1
ATOM 893 O O . ILE A 1 113 ? 6.503 -7.639 -0.097 1.00 90.06 113 ILE A O 1
ATOM 897 N N . LEU A 1 114 ? 7.024 -8.964 -1.822 1.00 90.62 114 LEU A N 1
ATOM 898 C CA . LEU A 1 114 ? 5.715 -9.603 -1.868 1.00 90.62 114 LEU A CA 1
ATOM 899 C C . LEU A 1 114 ? 5.424 -10.354 -0.563 1.00 90.62 114 LEU A C 1
ATOM 901 O O . LEU A 1 114 ? 4.357 -10.178 0.019 1.00 90.62 114 LEU A O 1
ATOM 905 N N . ILE A 1 115 ? 6.369 -11.155 -0.069 1.00 91.44 115 ILE A N 1
ATOM 906 C CA . ILE A 1 115 ? 6.175 -11.964 1.140 1.00 91.44 115 ILE A CA 1
ATOM 907 C C . ILE A 1 115 ? 6.074 -11.074 2.385 1.00 91.44 115 ILE A C 1
ATOM 909 O O . ILE A 1 115 ? 5.073 -11.126 3.103 1.00 91.44 115 ILE A O 1
ATOM 913 N N . PHE A 1 116 ? 7.089 -10.246 2.639 1.00 91.25 116 PHE A N 1
ATOM 914 C CA . PHE A 1 116 ? 7.185 -9.460 3.874 1.00 91.25 116 PHE A CA 1
ATOM 915 C C . PHE A 1 116 ? 6.365 -8.172 3.841 1.00 91.25 116 PHE A C 1
ATOM 917 O O . PHE A 1 116 ? 5.873 -7.730 4.875 1.00 91.25 116 PHE A O 1
ATOM 924 N N . GLY A 1 117 ? 6.211 -7.569 2.666 1.00 87.19 117 GLY A N 1
ATOM 925 C CA . GLY A 1 117 ? 5.522 -6.296 2.482 1.00 87.19 117 GLY A 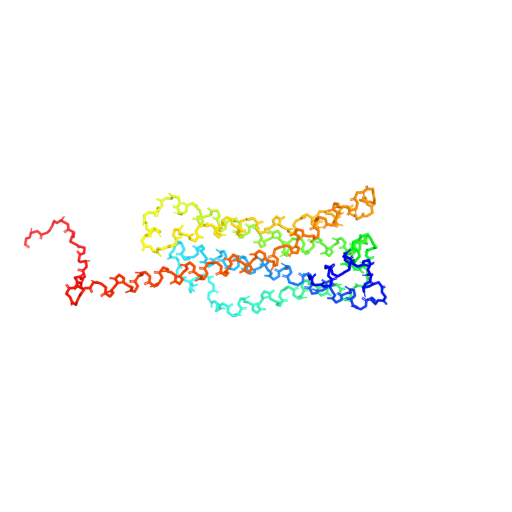CA 1
ATOM 926 C C . GLY A 1 117 ? 4.029 -6.416 2.185 1.00 87.19 117 GLY A C 1
ATOM 927 O O . GLY A 1 117 ? 3.300 -5.457 2.427 1.00 87.19 117 GLY A O 1
ATOM 928 N N . LEU A 1 118 ? 3.562 -7.569 1.689 1.00 88.69 118 LEU A N 1
ATOM 929 C CA . LEU A 1 118 ? 2.155 -7.777 1.332 1.00 88.69 118 LEU A CA 1
ATOM 930 C C . LEU A 1 118 ? 1.560 -9.028 1.987 1.00 88.69 118 LEU A C 1
ATOM 932 O O . LEU A 1 118 ? 0.641 -8.912 2.788 1.00 88.69 118 LEU A O 1
ATOM 936 N N . VAL A 1 119 ? 2.074 -10.226 1.700 1.00 90.19 119 VAL A N 1
ATOM 937 C CA . VAL A 1 119 ? 1.428 -11.492 2.096 1.00 90.19 119 VAL A CA 1
ATOM 938 C C . VAL A 1 119 ? 1.313 -11.628 3.612 1.00 90.19 119 VAL A C 1
ATOM 940 O O . VAL A 1 119 ? 0.220 -11.894 4.115 1.00 90.19 119 VAL A O 1
ATOM 943 N N . ILE A 1 120 ? 2.403 -11.430 4.357 1.00 90.94 120 ILE A N 1
ATOM 944 C CA . ILE A 1 120 ? 2.383 -11.556 5.822 1.00 90.94 120 ILE A CA 1
ATOM 945 C C . ILE A 1 120 ? 1.469 -10.488 6.453 1.00 90.94 120 ILE A C 1
ATOM 947 O O . ILE A 1 120 ? 0.542 -10.872 7.170 1.00 90.94 120 ILE A O 1
ATOM 951 N N . PRO A 1 121 ? 1.625 -9.177 6.167 1.00 90.81 121 PRO A N 1
ATOM 952 C CA . PRO A 1 121 ? 0.748 -8.162 6.750 1.00 90.81 121 PRO A CA 1
ATOM 953 C C . PRO A 1 121 ? -0.728 -8.349 6.388 1.00 90.81 121 PRO A C 1
ATOM 955 O O . PRO A 1 121 ? -1.595 -8.235 7.254 1.00 90.81 121 PRO A O 1
ATOM 958 N N . CYS A 1 122 ? -1.025 -8.673 5.128 1.00 88.50 122 CYS A N 1
ATOM 959 C CA . CYS A 1 122 ? -2.395 -8.823 4.649 1.00 88.50 122 CYS A CA 1
ATOM 960 C C . CYS A 1 122 ? -3.072 -10.098 5.162 1.00 88.50 122 CYS A C 1
ATOM 962 O O . CYS A 1 122 ? -4.265 -10.070 5.458 1.00 88.50 122 CYS A O 1
ATOM 964 N N . SER A 1 123 ? -2.351 -11.214 5.286 1.00 89.69 123 SER A N 1
ATOM 965 C CA . SER A 1 123 ? -2.920 -12.454 5.837 1.00 89.69 123 SER A CA 1
ATOM 966 C C . SER A 1 123 ? -3.261 -12.303 7.319 1.00 89.69 123 SER A C 1
ATOM 968 O O . SER A 1 123 ? -4.369 -12.649 7.732 1.00 89.69 123 SER A O 1
ATOM 970 N N . LEU A 1 124 ? -2.356 -11.713 8.105 1.00 90.62 124 LEU A N 1
ATOM 971 C CA . LEU A 1 124 ? -2.583 -11.450 9.525 1.00 90.62 124 LEU A CA 1
ATOM 972 C C . LEU A 1 124 ? -3.710 -10.431 9.745 1.00 90.62 124 LEU A C 1
ATOM 974 O O . LEU A 1 124 ? -4.555 -10.641 10.618 1.00 90.62 124 LEU A O 1
ATOM 978 N N . SER A 1 125 ? -3.781 -9.371 8.933 1.00 88.56 125 SER A N 1
ATOM 979 C CA . SER A 1 125 ? -4.864 -8.385 9.035 1.00 88.56 125 SER A CA 1
ATOM 980 C C . SER A 1 125 ? -6.217 -8.965 8.622 1.00 88.56 125 SER A C 1
ATOM 982 O O . SER A 1 125 ? -7.224 -8.726 9.291 1.00 88.56 125 SER A O 1
ATOM 984 N N . SER A 1 126 ? -6.246 -9.803 7.582 1.00 87.62 126 SER A N 1
ATOM 985 C CA . SER A 1 126 ? -7.454 -10.521 7.163 1.00 87.62 126 SER A CA 1
ATOM 986 C C . SER A 1 126 ? -7.932 -11.477 8.253 1.00 87.62 126 SER A C 1
ATOM 988 O O . SER A 1 126 ? -9.118 -11.495 8.574 1.00 87.62 126 SER A O 1
ATOM 990 N N . TYR A 1 127 ? -7.019 -12.224 8.883 1.00 89.00 127 TYR A N 1
ATOM 991 C CA . TYR A 1 127 ? -7.348 -13.093 10.013 1.00 89.00 127 TYR A CA 1
ATOM 992 C C . TYR A 1 127 ? -7.959 -12.306 11.182 1.00 89.00 127 TYR A C 1
ATOM 994 O O . TYR A 1 127 ? -9.003 -12.699 11.712 1.00 89.00 127 TYR A O 1
ATOM 1002 N N . ALA A 1 128 ? -7.352 -11.172 11.550 1.00 87.19 128 ALA A N 1
ATOM 1003 C CA . ALA A 1 128 ? -7.869 -10.298 12.598 1.00 87.19 128 ALA A CA 1
ATOM 1004 C C . ALA A 1 128 ? -9.285 -9.798 12.267 1.00 87.19 128 ALA A C 1
ATOM 1006 O O . ALA A 1 128 ? -10.189 -9.913 13.095 1.00 87.19 128 ALA A O 1
ATOM 1007 N N . TYR A 1 129 ? -9.522 -9.323 11.042 1.00 85.50 129 TYR A N 1
ATOM 1008 C CA . TYR A 1 129 ? -10.838 -8.823 10.645 1.00 85.50 129 TYR A CA 1
ATOM 1009 C C . TYR A 1 129 ? -11.907 -9.912 10.511 1.00 85.50 129 TYR A C 1
ATOM 1011 O O . TYR A 1 129 ? -13.049 -9.670 10.897 1.00 85.50 129 TYR A O 1
ATOM 1019 N N . ILE A 1 130 ? -11.566 -11.124 10.061 1.00 85.69 130 ILE A N 1
ATOM 1020 C CA . ILE A 1 130 ? -12.497 -12.268 10.065 1.00 85.69 130 ILE A CA 1
ATOM 1021 C C . ILE A 1 130 ? -12.942 -12.589 11.498 1.00 85.69 130 ILE A C 1
ATOM 1023 O O . ILE A 1 130 ? -14.130 -12.799 11.749 1.00 85.69 130 ILE A O 1
ATOM 1027 N N . ARG A 1 131 ? -12.013 -12.574 12.464 1.00 85.81 131 ARG A N 1
ATOM 1028 C CA . ARG A 1 131 ? -12.340 -12.760 13.887 1.00 85.81 131 ARG A CA 1
ATOM 1029 C C . ARG A 1 131 ? -13.234 -11.642 14.420 1.00 85.81 131 ARG A C 1
ATOM 1031 O O . ARG A 1 131 ? -14.218 -11.940 15.091 1.00 85.81 131 ARG A O 1
ATOM 1038 N N . VAL A 1 132 ? -12.936 -10.386 14.085 1.00 81.81 132 VAL A N 1
ATOM 1039 C CA . VAL A 1 132 ? -13.776 -9.231 14.448 1.00 81.81 132 VAL A CA 1
ATOM 1040 C C . VAL A 1 132 ? -15.193 -9.381 13.890 1.00 81.81 132 VAL A C 1
ATOM 1042 O O . VAL A 1 132 ? -16.155 -9.192 14.629 1.00 81.81 132 VAL A O 1
ATOM 1045 N N . LEU A 1 133 ? -15.345 -9.789 12.626 1.00 81.69 133 LEU A N 1
ATOM 1046 C CA . LEU A 1 133 ? -16.655 -10.051 12.020 1.00 81.69 133 LEU A CA 1
ATOM 1047 C C . LEU A 1 133 ? -17.414 -11.173 12.742 1.00 81.69 133 LEU A C 1
ATOM 1049 O O . LEU A 1 133 ? -18.613 -11.037 12.978 1.00 81.69 133 LEU A O 1
ATOM 1053 N N . GLY A 1 134 ? -16.727 -12.242 13.153 1.00 82.19 134 GLY A N 1
ATOM 1054 C CA . GLY A 1 134 ? -17.327 -13.308 13.962 1.00 82.19 134 GLY A CA 1
ATOM 1055 C C . GLY A 1 134 ? -17.852 -12.808 15.313 1.00 82.19 134 GLY A C 1
ATOM 1056 O O . GLY A 1 134 ? -18.968 -13.141 15.707 1.00 82.19 134 GLY A O 1
ATOM 1057 N N . ILE A 1 135 ? -17.088 -11.953 16.002 1.00 78.50 135 ILE A N 1
ATOM 1058 C CA . ILE A 1 135 ? -17.507 -11.338 17.275 1.00 78.50 135 ILE A CA 1
ATOM 1059 C C . ILE A 1 135 ? -18.718 -10.416 17.061 1.00 78.50 135 ILE A C 1
ATOM 1061 O O . ILE A 1 135 ? -19.677 -10.462 17.834 1.00 78.50 135 ILE A O 1
ATOM 1065 N N . LEU A 1 136 ? -18.700 -9.611 15.994 1.00 75.31 136 LEU A N 1
ATOM 1066 C CA . LEU A 1 136 ? -19.808 -8.725 15.625 1.00 75.31 136 LEU A CA 1
ATOM 1067 C C . LEU A 1 136 ? -21.098 -9.505 15.336 1.00 75.31 136 LEU A C 1
ATOM 1069 O O . LEU A 1 136 ? -22.178 -9.046 15.706 1.00 75.31 136 LEU A O 1
ATOM 1073 N N . TYR A 1 137 ? -20.993 -10.677 14.703 1.00 77.81 137 TYR A N 1
ATOM 1074 C CA . TYR A 1 137 ? -22.144 -11.516 14.371 1.00 77.81 137 TYR A CA 1
ATOM 1075 C C . TYR A 1 137 ? -22.821 -12.114 15.613 1.00 77.81 137 TYR A C 1
ATOM 1077 O O . TYR A 1 137 ? -24.048 -12.142 15.686 1.00 77.81 137 TYR A O 1
ATOM 1085 N N . HIS A 1 138 ? -22.044 -12.553 16.607 1.00 80.00 138 HIS A N 1
ATOM 1086 C CA . HIS A 1 138 ? -22.596 -13.185 17.811 1.00 80.00 138 HIS A CA 1
ATOM 1087 C C . HIS A 1 138 ? -23.215 -12.201 18.817 1.00 80.00 138 HIS A C 1
ATOM 1089 O O . HIS A 1 138 ? -24.124 -12.592 19.547 1.00 80.00 138 HIS A O 1
ATOM 1095 N N . SER A 1 139 ? -22.769 -10.939 18.855 1.00 67.88 139 SER A N 1
ATOM 1096 C CA . SER A 1 139 ? -23.184 -9.976 19.894 1.00 67.88 139 SER A CA 1
ATOM 1097 C C . SER A 1 139 ? -23.554 -8.585 19.346 1.00 67.88 139 SER A C 1
ATOM 1099 O O . SER A 1 139 ? -22.975 -7.585 19.777 1.00 67.88 139 SER A O 1
ATOM 1101 N N . PRO A 1 140 ? -24.544 -8.458 18.440 1.00 65.94 140 PRO A N 1
ATOM 1102 C CA . PRO A 1 140 ? -24.847 -7.192 17.757 1.00 65.94 140 PRO A CA 1
ATOM 1103 C C . PRO A 1 140 ? -25.366 -6.083 18.693 1.00 65.94 140 PRO A C 1
ATOM 1105 O O . PRO A 1 140 ? -25.085 -4.904 18.476 1.00 65.94 140 PRO A O 1
ATOM 1108 N N . ILE A 1 141 ? -26.079 -6.449 19.764 1.00 60.19 141 ILE A N 1
ATOM 1109 C CA . ILE A 1 141 ? -26.736 -5.506 20.690 1.00 60.19 141 ILE A CA 1
ATOM 1110 C C . ILE A 1 141 ? -25.709 -4.678 21.478 1.00 60.19 141 ILE A C 1
ATOM 1112 O O . ILE A 1 141 ? -25.886 -3.475 21.665 1.00 60.19 141 ILE A O 1
ATOM 1116 N N . VAL A 1 142 ? -24.594 -5.298 21.875 1.00 58.44 142 VAL A N 1
ATOM 1117 C CA . VAL A 1 142 ? -23.515 -4.628 22.617 1.00 58.44 142 VAL A CA 1
ATOM 1118 C C . VAL A 1 142 ? -22.817 -3.583 21.740 1.00 58.44 142 VAL A C 1
ATOM 1120 O O . VAL A 1 142 ? -22.408 -2.534 22.228 1.00 58.44 142 VAL A O 1
ATOM 1123 N N . PHE A 1 143 ? -22.744 -3.804 20.427 1.00 56.19 143 PHE A N 1
ATOM 1124 C CA . PHE A 1 143 ? -22.119 -2.856 19.500 1.00 56.19 143 PHE A CA 1
ATOM 1125 C C . PHE A 1 143 ? -23.014 -1.686 19.128 1.00 56.19 143 PHE A C 1
ATOM 1127 O O . PHE A 1 143 ? -22.519 -0.579 18.921 1.00 56.19 143 PHE A O 1
ATOM 1134 N N . GLN A 1 144 ? -24.328 -1.892 19.124 1.00 59.09 144 GLN A N 1
ATOM 1135 C CA . GLN A 1 144 ? -25.275 -0.795 18.980 1.00 59.09 144 GLN A CA 1
ATOM 1136 C C . GLN A 1 144 ? -25.243 0.146 20.194 1.00 59.09 144 GLN A C 1
ATOM 1138 O O . GLN A 1 144 ? -25.405 1.353 20.025 1.00 59.09 144 GLN A O 1
ATOM 1143 N N . SER A 1 145 ? -24.959 -0.370 21.397 1.00 48.56 145 SER A N 1
ATOM 1144 C CA . SER A 1 145 ? -24.819 0.461 22.602 1.00 48.56 145 SER A CA 1
ATOM 1145 C C . SER A 1 145 ? -23.507 1.251 22.700 1.00 48.56 145 SER A C 1
ATOM 1147 O O . SER A 1 145 ? -23.479 2.250 23.408 1.00 48.56 145 SER A O 1
ATOM 1149 N N . ILE A 1 146 ? -22.443 0.848 21.992 1.00 58.12 146 ILE A N 1
ATOM 1150 C CA . ILE A 1 146 ? -21.135 1.547 21.996 1.00 58.12 146 ILE A CA 1
ATOM 1151 C C . ILE A 1 146 ? -21.006 2.486 20.769 1.00 58.12 146 ILE A C 1
ATOM 1153 O O . ILE A 1 146 ? -19.977 3.113 20.572 1.00 58.12 146 ILE A O 1
ATOM 1157 N N . GLY A 1 147 ? -22.021 2.590 19.901 1.00 55.62 147 GLY A N 1
ATOM 1158 C CA . GLY A 1 147 ? -21.976 3.432 18.688 1.00 55.62 147 GLY A CA 1
ATOM 1159 C C . GLY A 1 147 ? -21.202 2.821 17.506 1.00 55.62 147 GLY A C 1
ATOM 1160 O O . GLY A 1 147 ? -21.536 3.055 16.352 1.00 55.62 147 GLY A O 1
ATOM 1161 N N . LEU A 1 148 ? -20.295 1.869 17.751 1.00 57.56 148 LEU A N 1
ATOM 1162 C CA . LEU A 1 148 ? -19.467 1.205 16.725 1.00 57.56 148 LEU A CA 1
ATOM 1163 C C . LEU A 1 148 ? -20.214 0.423 15.620 1.00 57.56 148 LEU A C 1
ATOM 1165 O O . LEU A 1 148 ? -19.586 -0.144 14.726 1.00 57.56 148 LEU A O 1
ATOM 1169 N N . TYR A 1 149 ? -21.545 0.379 15.617 1.00 57.72 149 TYR A N 1
ATOM 1170 C CA . TYR A 1 149 ? -22.309 -0.280 14.556 1.00 57.72 149 TYR A CA 1
ATOM 1171 C C . TYR A 1 149 ? -22.214 0.451 13.201 1.00 57.72 149 TYR A C 1
ATOM 1173 O O . TYR A 1 149 ? -22.224 -0.198 12.151 1.00 57.72 149 TYR A O 1
ATOM 1181 N N . LYS A 1 150 ? -22.077 1.788 13.191 1.00 61.44 150 LYS A N 1
ATOM 1182 C CA . LYS A 1 150 ? -21.978 2.595 11.955 1.00 61.44 150 LYS A CA 1
ATOM 1183 C C . LYS A 1 150 ? -20.604 2.447 11.280 1.00 61.44 150 LYS A C 1
ATOM 1185 O O . LYS A 1 150 ? -20.511 2.505 10.056 1.00 61.44 150 LYS A O 1
ATOM 1190 N N . SER A 1 151 ? -19.553 2.149 12.051 1.00 60.69 151 SER A N 1
ATOM 1191 C CA . SER A 1 151 ? -18.170 1.990 11.571 1.00 60.69 151 SER A CA 1
ATOM 1192 C C . SER A 1 151 ? -17.850 0.607 10.979 1.00 60.69 151 SER A C 1
ATOM 1194 O O . SER A 1 151 ? -16.765 0.415 10.430 1.00 60.69 151 SER A O 1
ATOM 1196 N N . ARG A 1 152 ? -18.801 -0.343 10.967 1.00 67.88 152 ARG A N 1
ATOM 1197 C CA . ARG A 1 152 ? -18.634 -1.689 10.369 1.00 67.88 152 ARG A CA 1
ATOM 1198 C C . ARG A 1 152 ? -18.213 -1.680 8.894 1.00 67.88 152 ARG A C 1
ATOM 1200 O O . ARG A 1 152 ? -17.580 -2.621 8.428 1.00 67.88 152 ARG A O 1
ATOM 1207 N N . PHE A 1 153 ? -18.546 -0.619 8.157 1.00 66.25 153 PHE A N 1
ATOM 1208 C CA . PHE A 1 153 ? -18.162 -0.464 6.752 1.00 66.25 153 PHE A CA 1
ATOM 1209 C C . PHE A 1 153 ? -16.646 -0.329 6.561 1.00 66.25 153 PHE A C 1
ATOM 1211 O O . PHE A 1 153 ? -16.120 -0.753 5.534 1.00 66.25 153 PHE A O 1
ATOM 1218 N N . LEU A 1 154 ? -15.930 0.165 7.577 1.00 66.31 154 LEU A N 1
ATOM 1219 C CA . LEU A 1 154 ? -14.470 0.241 7.564 1.00 66.31 154 LEU A CA 1
ATOM 1220 C C . LEU A 1 154 ? -13.834 -1.146 7.557 1.00 66.31 154 LEU A C 1
ATOM 1222 O O . LEU A 1 154 ? -12.857 -1.359 6.850 1.00 66.31 154 LEU A O 1
ATOM 1226 N N . VAL A 1 155 ? -14.415 -2.108 8.281 1.00 71.38 155 VAL A N 1
ATOM 1227 C CA . VAL A 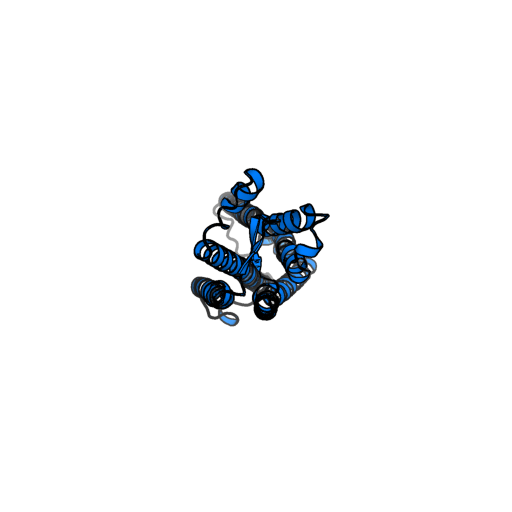1 155 ? -13.916 -3.492 8.323 1.00 71.38 155 VAL A CA 1
ATOM 1228 C C . VAL A 1 155 ? -13.921 -4.112 6.923 1.00 71.38 155 VAL A C 1
ATOM 1230 O O . VAL A 1 155 ? -12.928 -4.706 6.512 1.00 71.38 155 VAL A O 1
ATOM 1233 N N . TYR A 1 156 ? -14.993 -3.904 6.152 1.00 70.56 156 TYR A N 1
ATOM 1234 C CA . TYR A 1 156 ? -15.074 -4.381 4.767 1.00 70.56 156 TYR A CA 1
ATOM 1235 C C . TYR A 1 156 ? -14.084 -3.668 3.842 1.00 70.56 156 TYR A C 1
ATOM 1237 O O . TYR A 1 156 ? -13.450 -4.304 3.002 1.00 70.56 156 TYR A O 1
ATOM 1245 N N . ALA A 1 157 ? -13.913 -2.357 4.013 1.00 68.94 157 ALA A N 1
ATOM 1246 C CA . ALA A 1 157 ? -12.988 -1.583 3.198 1.00 68.94 157 ALA A CA 1
ATOM 1247 C C . ALA A 1 157 ? -11.515 -1.955 3.462 1.00 68.94 157 ALA A C 1
ATOM 1249 O O . ALA A 1 157 ? -10.721 -2.030 2.524 1.00 68.94 157 ALA A O 1
ATOM 1250 N N . PHE A 1 158 ? -11.153 -2.265 4.712 1.00 70.81 158 PHE A N 1
ATOM 1251 C CA . PHE A 1 158 ? -9.809 -2.735 5.058 1.00 70.81 158 PHE A CA 1
ATOM 1252 C C . PHE A 1 158 ? -9.551 -4.182 4.641 1.00 70.81 158 PHE A C 1
ATOM 1254 O O . PHE A 1 158 ? -8.427 -4.494 4.256 1.00 70.81 158 PHE A O 1
ATOM 1261 N N . LEU A 1 159 ? -10.574 -5.041 4.626 1.00 73.25 159 LEU A N 1
ATOM 1262 C CA . LEU A 1 159 ? -10.459 -6.389 4.061 1.00 73.25 159 LEU A CA 1
ATOM 1263 C C . LEU A 1 159 ? -10.132 -6.347 2.557 1.00 73.25 159 LEU A C 1
ATOM 1265 O O . LEU A 1 159 ? -9.398 -7.194 2.057 1.00 73.25 159 LEU A O 1
ATOM 1269 N N . ALA A 1 160 ? -10.634 -5.335 1.841 1.00 74.62 160 ALA A N 1
ATOM 1270 C CA . ALA A 1 160 ? -10.354 -5.135 0.420 1.00 74.62 160 ALA A CA 1
ATOM 1271 C C . ALA A 1 160 ? -8.962 -4.524 0.136 1.00 74.62 160 ALA A C 1
ATOM 1273 O O . ALA A 1 160 ? -8.481 -4.588 -0.994 1.00 74.62 160 ALA A O 1
ATOM 1274 N N . SER A 1 161 ? -8.295 -3.957 1.149 1.00 75.06 161 SER A N 1
ATOM 1275 C CA . SER A 1 161 ? -7.002 -3.255 1.040 1.00 75.06 161 SER A CA 1
ATOM 1276 C C . SER A 1 161 ? -5.908 -4.013 0.256 1.00 75.06 161 SER A C 1
ATOM 1278 O O . SER A 1 161 ? -5.261 -3.400 -0.595 1.00 75.06 161 SER A O 1
ATOM 1280 N N . PRO A 1 162 ? -5.693 -5.329 0.460 1.00 71.56 162 PRO A N 1
ATOM 1281 C CA . PRO A 1 162 ? -4.648 -6.081 -0.246 1.00 71.56 162 PRO A CA 1
ATOM 1282 C C . PRO A 1 162 ? -4.888 -6.197 -1.758 1.00 71.56 162 PRO A C 1
ATOM 1284 O O . PRO A 1 162 ? -3.943 -6.340 -2.532 1.00 71.56 162 PRO A O 1
ATOM 1287 N N . PHE A 1 163 ? -6.150 -6.137 -2.193 1.00 80.94 163 PHE A N 1
ATOM 1288 C CA . PHE A 1 163 ? -6.521 -6.339 -3.594 1.00 80.94 163 PHE A CA 1
ATOM 1289 C C . PHE A 1 163 ? -6.170 -5.144 -4.486 1.00 80.94 163 PHE A C 1
ATOM 1291 O O . PHE A 1 163 ? -6.107 -5.305 -5.701 1.00 80.94 163 PHE A O 1
ATOM 1298 N N . TYR A 1 164 ? -5.897 -3.967 -3.914 1.00 83.75 164 TYR A N 1
ATOM 1299 C CA . TYR A 1 164 ? -5.512 -2.788 -4.693 1.00 83.75 164 TYR A CA 1
ATOM 1300 C C . TYR A 1 164 ? -4.096 -2.899 -5.274 1.00 83.75 164 TYR A C 1
ATOM 1302 O O . TYR A 1 164 ? -3.874 -2.524 -6.426 1.00 83.75 164 TYR A O 1
ATOM 1310 N N . THR A 1 165 ? -3.142 -3.437 -4.509 1.00 85.31 165 THR A N 1
ATOM 1311 C CA . THR A 1 165 ? -1.725 -3.528 -4.906 1.00 85.31 165 THR A CA 1
ATOM 1312 C C . THR A 1 165 ? -1.370 -4.837 -5.608 1.00 85.31 165 THR A C 1
ATOM 1314 O O . THR A 1 165 ? -0.430 -4.868 -6.403 1.00 85.31 165 THR A O 1
ATOM 1317 N N . LEU A 1 166 ? -2.126 -5.913 -5.362 1.00 86.06 166 LEU A N 1
ATOM 1318 C CA . LEU A 1 166 ? -1.874 -7.245 -5.924 1.00 86.06 166 LEU A CA 1
ATOM 1319 C C . LEU A 1 166 ? -1.759 -7.266 -7.465 1.00 86.06 166 LEU A C 1
ATOM 1321 O O . LEU A 1 166 ? -0.818 -7.893 -7.959 1.00 86.06 166 LEU A O 1
ATOM 1325 N N . PRO A 1 167 ? -2.609 -6.561 -8.244 1.00 88.62 167 PRO A N 1
ATOM 1326 C CA . PRO A 1 167 ? -2.497 -6.538 -9.702 1.00 88.62 167 PRO A CA 1
ATOM 1327 C C . PRO A 1 167 ? -1.122 -6.083 -10.209 1.00 88.62 167 PRO A C 1
ATOM 1329 O O . PRO A 1 167 ? -0.605 -6.658 -11.165 1.00 88.62 167 PRO A O 1
ATOM 1332 N N . VAL A 1 168 ? -0.490 -5.101 -9.552 1.00 87.12 168 VAL A N 1
ATOM 1333 C CA . VAL A 1 168 ? 0.843 -4.609 -9.953 1.00 87.12 168 VAL A CA 1
ATOM 1334 C C . VAL A 1 168 ? 1.906 -5.668 -9.743 1.00 87.12 168 VAL A C 1
ATOM 1336 O O . VAL A 1 168 ? 2.757 -5.851 -10.612 1.00 87.12 168 VAL A O 1
ATOM 1339 N N . PHE A 1 169 ? 1.860 -6.383 -8.620 1.00 87.00 169 PHE A N 1
ATOM 1340 C CA . PHE A 1 169 ? 2.811 -7.458 -8.351 1.00 87.00 169 PHE A CA 1
ATOM 1341 C C . PHE A 1 169 ? 2.668 -8.595 -9.363 1.00 87.00 169 PHE A C 1
ATOM 1343 O O . PHE A 1 169 ? 3.675 -9.096 -9.854 1.00 87.00 169 PHE A O 1
ATOM 1350 N N . VAL A 1 170 ? 1.436 -8.956 -9.738 1.00 87.62 170 VAL A N 1
ATOM 1351 C CA . VAL A 1 170 ? 1.180 -9.989 -10.756 1.00 87.62 170 VAL A CA 1
ATOM 1352 C C . VAL A 1 170 ? 1.742 -9.578 -12.115 1.00 87.62 170 VAL A C 1
ATOM 1354 O O . VAL A 1 170 ? 2.468 -10.353 -12.733 1.00 87.62 170 VAL A O 1
ATOM 1357 N N . VAL A 1 171 ? 1.458 -8.353 -12.560 1.00 87.44 171 VAL A N 1
ATOM 1358 C CA . VAL A 1 171 ? 1.980 -7.817 -13.827 1.00 87.44 171 VAL A CA 1
ATOM 1359 C C . VAL A 1 171 ? 3.509 -7.746 -13.811 1.00 87.44 171 VAL A C 1
ATOM 1361 O O . VAL A 1 171 ? 4.150 -8.156 -14.775 1.00 87.44 171 VAL A O 1
ATOM 1364 N N . SER A 1 172 ? 4.098 -7.291 -12.704 1.00 84.25 172 SER A N 1
ATOM 1365 C CA . SER A 1 172 ? 5.555 -7.165 -12.562 1.00 84.25 172 SER A CA 1
ATOM 1366 C C . SER A 1 172 ? 6.252 -8.530 -12.564 1.00 84.25 172 SER A C 1
ATOM 1368 O O . SER A 1 172 ? 7.292 -8.687 -13.192 1.00 84.25 172 SER A O 1
ATOM 1370 N N . MET A 1 173 ? 5.659 -9.545 -11.925 1.00 84.81 173 MET A N 1
ATOM 1371 C CA . MET A 1 173 ? 6.176 -10.920 -11.944 1.00 84.81 173 MET A CA 1
ATOM 1372 C C . MET A 1 173 ? 6.028 -11.580 -13.321 1.00 84.81 173 MET A C 1
ATOM 1374 O O . MET A 1 173 ? 6.915 -12.316 -13.747 1.00 84.81 173 MET A O 1
ATOM 1378 N N . ALA A 1 174 ? 4.923 -11.322 -14.027 1.00 85.31 174 ALA A N 1
ATOM 1379 C CA . ALA A 1 174 ? 4.692 -11.845 -15.374 1.00 85.31 174 ALA A CA 1
ATOM 1380 C C . ALA A 1 174 ? 5.627 -11.224 -16.431 1.00 85.31 174 ALA A C 1
ATOM 1382 O O . ALA A 1 174 ? 5.855 -11.841 -17.474 1.00 85.31 174 ALA A O 1
ATOM 1383 N N . GLY A 1 175 ? 6.180 -10.043 -16.142 1.00 80.00 175 GLY A N 1
ATOM 1384 C CA . GLY A 1 175 ? 6.978 -9.241 -17.062 1.00 80.00 175 GLY A CA 1
ATOM 1385 C C . GLY A 1 175 ? 6.091 -8.348 -17.926 1.00 80.00 175 GLY A C 1
ATOM 1386 O O . GLY A 1 175 ? 5.140 -8.811 -18.561 1.00 80.00 175 GLY A O 1
ATOM 1387 N N . THR A 1 176 ? 6.404 -7.056 -17.961 1.00 77.50 176 THR A N 1
ATOM 1388 C CA . THR A 1 176 ? 5.614 -6.048 -18.680 1.00 77.50 176 THR A CA 1
ATOM 1389 C C . THR A 1 176 ? 5.691 -6.201 -20.197 1.00 77.50 176 THR A C 1
ATOM 1391 O O . THR A 1 176 ? 4.698 -5.946 -20.877 1.00 77.50 176 THR A O 1
ATOM 1394 N N . ASP A 1 177 ? 6.782 -6.777 -20.708 1.00 77.06 177 ASP A N 1
ATOM 1395 C CA . ASP A 1 177 ? 6.973 -7.125 -22.125 1.00 77.06 177 ASP A CA 1
ATOM 1396 C C . ASP A 1 177 ? 5.873 -8.051 -22.673 1.00 77.06 177 ASP A C 1
ATOM 1398 O O . ASP A 1 177 ? 5.547 -8.035 -23.860 1.00 77.06 177 ASP A O 1
ATOM 1402 N N . ARG A 1 178 ? 5.234 -8.863 -21.819 1.00 81.19 178 ARG A N 1
ATOM 1403 C CA . ARG A 1 178 ? 4.132 -9.741 -22.251 1.00 81.19 178 ARG A CA 1
ATOM 1404 C C . ARG A 1 178 ? 2.850 -8.980 -22.579 1.00 81.19 178 ARG A C 1
ATOM 1406 O O . ARG A 1 178 ? 1.955 -9.539 -23.211 1.00 81.19 178 ARG A O 1
ATOM 1413 N N . PHE A 1 179 ? 2.755 -7.718 -22.168 1.00 81.88 179 PHE A N 1
ATOM 1414 C CA . PHE A 1 179 ? 1.571 -6.879 -22.320 1.00 81.88 179 PHE A CA 1
ATOM 1415 C C . PHE A 1 179 ? 1.732 -5.794 -23.391 1.00 81.88 179 PHE A C 1
ATOM 1417 O O . PHE A 1 179 ? 0.910 -4.883 -23.446 1.00 81.88 179 PHE A O 1
ATOM 1424 N N . ILE A 1 180 ? 2.717 -5.912 -24.293 1.00 78.06 180 ILE A N 1
ATOM 1425 C CA . ILE A 1 180 ? 2.932 -4.964 -25.407 1.00 78.06 180 ILE A CA 1
ATOM 1426 C C . ILE A 1 180 ? 1.651 -4.756 -26.237 1.00 78.06 180 ILE A C 1
ATOM 1428 O O . ILE A 1 180 ? 1.306 -3.629 -26.578 1.00 78.06 180 ILE A O 1
ATOM 1432 N N . ASN A 1 181 ? 0.896 -5.829 -26.501 1.00 81.69 181 ASN A N 1
ATOM 1433 C CA . ASN A 1 181 ? -0.355 -5.773 -27.272 1.00 81.69 181 ASN A CA 1
ATOM 1434 C C . ASN A 1 181 ? -1.569 -5.288 -26.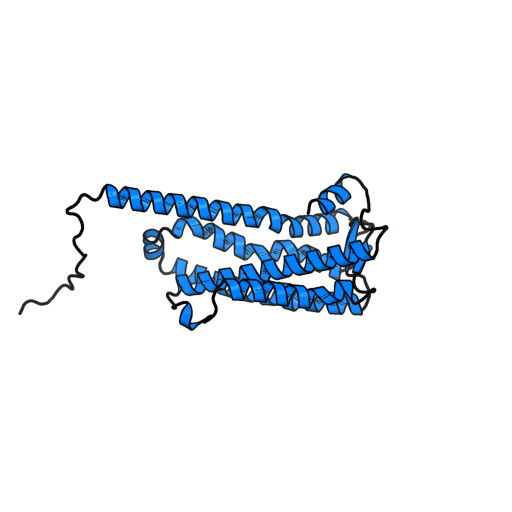453 1.00 81.69 181 ASN A C 1
ATOM 1436 O O . ASN A 1 181 ? -2.642 -5.057 -27.008 1.00 81.69 181 ASN A O 1
ATOM 1440 N N . ALA A 1 182 ? -1.427 -5.156 -25.133 1.00 84.62 182 ALA A N 1
ATOM 1441 C CA . ALA A 1 182 ? -2.485 -4.751 -24.212 1.00 84.62 182 ALA A CA 1
ATOM 1442 C C . ALA A 1 182 ? -1.930 -3.825 -23.108 1.00 84.62 182 ALA A C 1
ATOM 1444 O O . ALA A 1 182 ? -2.012 -4.156 -21.921 1.00 84.62 182 ALA A O 1
ATOM 1445 N N . PRO A 1 183 ? -1.397 -2.640 -23.469 1.00 78.06 183 PRO A N 1
ATOM 1446 C CA . PRO A 1 183 ? -0.710 -1.744 -22.532 1.00 78.06 183 PRO A CA 1
ATOM 1447 C C . PRO A 1 183 ? -1.646 -1.159 -21.465 1.00 78.06 183 PRO A C 1
ATOM 1449 O O . PRO A 1 183 ? -1.195 -0.661 -20.438 1.00 78.06 183 PRO A O 1
ATOM 1452 N N . TRP A 1 184 ? -2.963 -1.251 -21.667 1.00 82.94 184 TRP A N 1
ATOM 1453 C CA . TRP A 1 184 ? -3.965 -0.836 -20.689 1.00 82.94 184 TRP A CA 1
ATOM 1454 C C . TRP A 1 184 ? -3.978 -1.717 -19.428 1.00 82.94 184 TRP A C 1
ATOM 1456 O O . TRP A 1 184 ? -4.355 -1.225 -18.370 1.00 82.94 184 TRP A O 1
ATOM 1466 N N . ILE A 1 185 ? -3.541 -2.983 -19.501 1.00 86.88 185 ILE A N 1
ATOM 1467 C CA . ILE A 1 185 ? -3.487 -3.910 -18.354 1.00 86.88 185 ILE A CA 1
ATOM 1468 C C . ILE A 1 185 ? -2.487 -3.433 -17.284 1.00 86.88 185 ILE A C 1
ATOM 1470 O O . ILE A 1 185 ? -2.904 -3.221 -16.140 1.00 86.88 185 ILE A O 1
ATOM 1474 N N . PRO A 1 186 ? -1.192 -3.223 -17.603 1.00 84.31 186 PRO A N 1
ATOM 1475 C CA . PRO A 1 186 ? -0.221 -2.729 -16.627 1.00 84.31 186 PRO A CA 1
ATOM 1476 C C . PRO A 1 186 ? -0.574 -1.313 -16.132 1.00 84.31 186 PRO A C 1
ATOM 1478 O O . PRO A 1 186 ? -0.401 -0.998 -14.951 1.00 84.31 186 PRO A O 1
ATOM 1481 N N . LEU A 1 187 ? -1.159 -0.475 -16.995 1.00 84.19 187 LEU A N 1
ATOM 1482 C CA . LEU A 1 187 ? -1.680 0.844 -16.622 1.00 84.19 187 LEU A CA 1
ATOM 1483 C C . LEU A 1 187 ? -2.806 0.742 -15.590 1.00 84.19 187 LEU A C 1
ATOM 1485 O O . LEU A 1 187 ? -2.750 1.386 -14.546 1.00 84.19 187 LEU A O 1
ATOM 1489 N N . PHE A 1 188 ? -3.802 -0.108 -15.831 1.00 87.50 188 PHE A N 1
ATOM 1490 C CA . PHE A 1 188 ? -4.901 -0.315 -14.894 1.00 87.50 188 PHE A CA 1
ATOM 1491 C C . PHE A 1 188 ? -4.398 -0.848 -13.551 1.00 87.50 188 PHE A C 1
ATOM 1493 O O . PHE A 1 188 ? -4.776 -0.318 -12.510 1.00 87.50 188 PHE A O 1
ATOM 1500 N N . ALA A 1 189 ? -3.488 -1.825 -13.566 1.00 88.69 189 ALA A N 1
ATOM 1501 C CA . ALA A 1 189 ? -2.881 -2.357 -12.349 1.00 88.69 189 ALA A CA 1
ATOM 1502 C C . ALA A 1 189 ? -2.196 -1.254 -11.521 1.00 88.69 189 ALA A C 1
ATOM 1504 O O . ALA A 1 189 ? -2.372 -1.157 -10.308 1.00 88.69 189 ALA A O 1
ATOM 1505 N N . THR A 1 190 ? -1.434 -0.378 -12.170 1.00 86.12 190 THR A N 1
ATOM 1506 C CA . THR A 1 190 ? -0.709 0.699 -11.475 1.00 86.12 190 THR A CA 1
ATOM 1507 C C . THR A 1 190 ? -1.649 1.781 -10.957 1.00 86.12 190 THR A C 1
ATOM 1509 O O . THR A 1 190 ? -1.480 2.246 -9.827 1.00 86.12 190 THR A O 1
ATOM 1512 N N . PHE A 1 191 ? -2.713 2.094 -11.700 1.00 87.56 191 PHE A N 1
ATOM 1513 C CA . PHE A 1 191 ? -3.811 2.921 -11.205 1.00 87.56 191 PHE A CA 1
ATOM 1514 C C . PHE A 1 191 ? -4.476 2.320 -9.964 1.00 87.56 191 PHE A C 1
ATOM 1516 O O . PHE A 1 191 ? -4.639 3.044 -8.981 1.00 87.56 191 PHE A O 1
ATOM 1523 N N . THR A 1 192 ? -4.817 1.025 -9.954 1.00 88.38 192 THR A N 1
ATOM 1524 C CA . THR A 1 192 ? -5.451 0.396 -8.782 1.00 88.38 192 THR A CA 1
ATOM 1525 C C . THR A 1 192 ? -4.546 0.433 -7.556 1.00 88.38 192 THR A C 1
ATOM 1527 O O . THR A 1 192 ? -5.033 0.706 -6.461 1.00 88.38 192 THR A O 1
ATOM 1530 N N . ALA A 1 193 ? -3.233 0.255 -7.728 1.00 86.94 193 ALA A N 1
ATOM 1531 C CA . ALA A 1 193 ? -2.289 0.328 -6.615 1.00 86.94 193 ALA A CA 1
ATOM 1532 C C . ALA A 1 193 ? -2.193 1.739 -6.018 1.00 86.94 193 ALA A C 1
ATOM 1534 O O . ALA A 1 193 ? -2.222 1.900 -4.798 1.00 86.94 193 ALA A O 1
ATOM 1535 N N . TYR A 1 194 ? -2.137 2.783 -6.852 1.00 85.62 194 TYR A N 1
ATOM 1536 C CA . TYR A 1 194 ? -2.130 4.167 -6.362 1.00 85.62 194 TYR A CA 1
ATOM 1537 C C . TYR A 1 194 ? -3.491 4.638 -5.844 1.00 85.62 194 TYR A C 1
ATOM 1539 O O . TYR A 1 194 ? -3.547 5.549 -5.017 1.00 85.62 194 TYR A O 1
ATOM 1547 N N . PHE A 1 195 ? -4.588 4.020 -6.279 1.00 84.31 195 PHE A N 1
ATOM 1548 C CA . PHE A 1 195 ? -5.936 4.381 -5.846 1.00 84.31 195 PHE A CA 1
ATOM 1549 C C . PHE A 1 195 ? -6.142 4.198 -4.337 1.00 84.31 195 PHE A C 1
ATOM 1551 O O . PHE A 1 195 ? -6.846 4.988 -3.701 1.00 84.31 195 PHE A O 1
ATOM 1558 N N . GLN A 1 196 ? -5.440 3.240 -3.727 1.00 81.50 196 GLN A N 1
ATOM 1559 C CA . GLN A 1 196 ? -5.430 3.047 -2.276 1.00 81.50 196 GLN A CA 1
ATOM 1560 C C . GLN A 1 196 ? -4.985 4.309 -1.514 1.00 81.50 196 GLN A C 1
ATOM 1562 O O . GLN A 1 196 ? -5.496 4.579 -0.423 1.00 81.50 196 GLN A O 1
ATOM 1567 N N . CYS A 1 197 ? -4.091 5.122 -2.090 1.00 80.00 197 CYS A N 1
ATOM 1568 C CA . CYS A 1 197 ? -3.645 6.384 -1.495 1.00 80.00 197 CYS A CA 1
ATOM 1569 C C . CYS A 1 197 ? -4.751 7.451 -1.439 1.00 80.00 197 CYS A C 1
ATOM 1571 O O . CYS A 1 197 ? -4.657 8.364 -0.625 1.00 80.00 197 CYS A O 1
ATOM 1573 N N . ILE A 1 198 ? -5.784 7.345 -2.281 1.00 81.75 198 ILE A N 1
ATOM 1574 C CA . ILE A 1 198 ? -6.935 8.262 -2.306 1.00 81.75 198 ILE A CA 1
ATOM 1575 C C . ILE A 1 198 ? -8.048 7.730 -1.405 1.00 81.75 198 ILE A C 1
ATOM 1577 O O . ILE A 1 198 ? -8.601 8.467 -0.590 1.00 81.75 198 ILE A O 1
ATOM 1581 N N . ILE A 1 199 ? -8.358 6.438 -1.523 1.00 81.50 199 ILE A N 1
ATOM 1582 C CA . ILE A 1 199 ? -9.431 5.809 -0.750 1.00 81.50 199 ILE A CA 1
ATOM 1583 C C . ILE A 1 199 ? -9.133 5.821 0.749 1.00 81.50 199 ILE A C 1
ATOM 1585 O O . ILE A 1 199 ? -10.031 6.105 1.537 1.00 81.50 199 ILE A O 1
ATOM 1589 N N . SER A 1 200 ? -7.893 5.538 1.160 1.00 78.06 200 SER A N 1
ATOM 1590 C CA . SER A 1 200 ? -7.589 5.372 2.588 1.00 78.06 200 SER A CA 1
ATOM 1591 C C . SER A 1 200 ? -7.869 6.649 3.398 1.00 78.06 200 SER A C 1
ATOM 1593 O O . SER A 1 200 ? -8.618 6.558 4.372 1.00 78.06 200 SER A O 1
ATOM 1595 N N . PRO A 1 201 ? -7.387 7.850 3.005 1.00 79.62 201 PRO A N 1
ATOM 1596 C CA . PRO A 1 201 ? -7.743 9.095 3.690 1.00 79.62 201 PRO A CA 1
ATOM 1597 C C . PRO A 1 201 ? -9.243 9.391 3.705 1.00 79.62 201 PRO A C 1
ATOM 1599 O O . PRO A 1 201 ? -9.738 9.905 4.701 1.00 79.62 201 PRO A O 1
ATOM 1602 N N . ILE A 1 202 ? -9.977 9.061 2.636 1.00 82.25 202 ILE A N 1
ATOM 1603 C CA . ILE A 1 202 ? -11.432 9.268 2.580 1.00 82.25 202 ILE A CA 1
ATOM 1604 C C . ILE A 1 202 ? -12.133 8.366 3.598 1.00 82.25 202 ILE A C 1
ATOM 1606 O O . ILE A 1 202 ? -12.984 8.836 4.351 1.00 82.25 202 ILE A O 1
ATOM 1610 N N . LEU A 1 203 ? -11.748 7.090 3.670 1.00 79.25 203 LEU A N 1
ATOM 1611 C CA . LEU A 1 203 ? -12.307 6.141 4.631 1.00 79.25 203 LEU A CA 1
ATOM 1612 C C . LEU A 1 203 ? -12.025 6.579 6.071 1.00 79.25 203 LEU A C 1
ATOM 1614 O O . LEU A 1 203 ? -12.965 6.711 6.853 1.00 79.25 203 LEU A O 1
ATOM 1618 N N . TYR A 1 204 ? -10.770 6.888 6.406 1.00 73.50 204 TYR A N 1
ATOM 1619 C CA . TYR A 1 204 ? -10.411 7.370 7.745 1.00 73.50 204 TYR A CA 1
ATOM 1620 C C . TYR A 1 204 ? -11.027 8.742 8.066 1.00 73.50 204 TYR A C 1
ATOM 1622 O O . TYR A 1 204 ? -11.487 8.985 9.180 1.00 73.50 204 TYR A O 1
ATOM 1630 N N . GLY A 1 205 ? -11.092 9.650 7.094 1.00 76.88 205 GLY A N 1
ATOM 1631 C CA . GLY A 1 205 ? -11.741 10.950 7.260 1.00 76.88 205 GLY A CA 1
ATOM 1632 C C . GLY A 1 205 ? -13.231 10.792 7.553 1.00 76.88 205 GLY A C 1
ATOM 1633 O O . GLY A 1 205 ? -13.743 11.377 8.506 1.00 76.88 205 GLY A O 1
ATOM 1634 N N . SER A 1 206 ? -13.914 9.929 6.797 1.00 77.25 206 SER A N 1
ATOM 1635 C CA . SER A 1 206 ? -15.323 9.613 7.035 1.00 77.25 206 SER A CA 1
ATOM 1636 C C . SER A 1 206 ? -15.539 8.976 8.410 1.00 77.25 206 SER A C 1
ATOM 1638 O O . SER A 1 206 ? -16.489 9.337 9.099 1.00 77.25 206 SER A O 1
ATOM 1640 N N . SER A 1 207 ? -14.627 8.110 8.872 1.00 71.62 207 SER A N 1
ATOM 1641 C CA . SER A 1 207 ? -14.747 7.489 10.192 1.00 71.62 207 SER A CA 1
ATOM 1642 C C . SER A 1 207 ? -14.644 8.495 11.332 1.00 71.62 207 SER A C 1
ATOM 1644 O O . SER A 1 207 ? -15.394 8.390 12.296 1.00 71.62 207 SER A O 1
ATOM 1646 N N . LEU A 1 208 ? -13.765 9.495 11.208 1.00 73.56 208 LEU A N 1
ATOM 1647 C CA . LEU A 1 208 ? -13.628 10.556 12.209 1.00 73.56 208 LEU A CA 1
ATOM 1648 C C . LEU A 1 208 ? -14.885 11.428 12.294 1.00 73.56 208 LEU A C 1
ATOM 1650 O O . LEU A 1 208 ? -15.300 11.798 13.390 1.00 73.56 208 LEU A O 1
ATOM 1654 N N . VAL A 1 209 ? -15.513 11.729 11.153 1.00 77.56 209 VAL A N 1
ATOM 1655 C CA . VAL A 1 209 ? -16.784 12.471 11.124 1.00 77.56 209 VAL A CA 1
ATOM 1656 C C . VAL A 1 209 ? -17.888 11.664 11.801 1.00 77.56 209 VAL A C 1
ATOM 1658 O O . VAL A 1 209 ? -18.595 12.199 12.649 1.00 77.56 209 VAL A O 1
ATOM 1661 N N . LEU A 1 210 ? -17.994 10.371 11.484 1.00 72.31 210 LEU A N 1
ATOM 1662 C CA . LEU A 1 210 ? -18.989 9.482 12.087 1.00 72.31 210 LEU A CA 1
ATOM 1663 C C . LEU A 1 210 ? -18.806 9.348 13.604 1.00 72.31 210 LEU A C 1
ATOM 1665 O O . LEU A 1 210 ? -19.787 9.440 14.336 1.00 72.31 210 LEU A O 1
ATOM 1669 N N . MET A 1 211 ? -17.567 9.196 14.080 1.00 67.38 211 MET A N 1
ATOM 1670 C CA . MET A 1 211 ? -17.267 9.170 15.517 1.00 67.38 211 MET A CA 1
ATOM 1671 C C . MET A 1 211 ? -17.641 10.491 16.197 1.00 67.38 211 MET A C 1
ATOM 1673 O O . MET A 1 211 ? -18.286 10.488 17.241 1.00 67.38 211 MET A O 1
ATOM 1677 N N . LYS A 1 212 ? -17.315 11.631 15.576 1.00 75.50 212 LYS A N 1
ATOM 1678 C CA . LYS A 1 212 ? -17.662 12.952 16.115 1.00 75.50 212 LYS A CA 1
ATOM 1679 C C . LYS A 1 212 ? -19.176 13.165 16.211 1.00 75.50 212 LYS A C 1
ATOM 1681 O O . LYS A 1 212 ? -19.645 13.749 17.186 1.00 75.50 212 LYS A O 1
ATOM 1686 N N . GLU A 1 213 ? -19.940 12.710 15.218 1.00 74.62 213 GLU A N 1
ATOM 1687 C CA . GLU A 1 213 ? -21.408 12.751 15.265 1.00 74.62 213 GLU A CA 1
ATOM 1688 C C . GLU A 1 213 ? -21.960 11.937 16.442 1.00 74.62 213 GLU A C 1
ATOM 1690 O O . GLU A 1 213 ? -22.891 12.382 17.117 1.00 74.62 213 GLU A O 1
ATOM 1695 N N . GLU A 1 214 ? -21.386 10.763 16.705 1.00 66.88 214 GLU A N 1
ATOM 1696 C CA . GLU A 1 214 ? -21.807 9.891 17.803 1.00 66.88 214 GLU A CA 1
ATOM 1697 C C . GLU A 1 214 ? -21.471 10.487 19.174 1.00 66.88 214 GLU A C 1
ATOM 1699 O O . GLU A 1 214 ? -22.343 10.512 20.047 1.00 66.88 214 GLU A O 1
ATOM 1704 N N . ASP A 1 215 ? -20.283 11.073 19.340 1.00 64.25 215 ASP A N 1
ATOM 1705 C CA . ASP A 1 215 ? -19.892 11.779 20.568 1.00 64.25 215 ASP A CA 1
ATOM 1706 C C . ASP A 1 215 ? -20.785 12.998 20.839 1.00 64.25 215 ASP A C 1
ATOM 1708 O O . ASP A 1 215 ? -21.233 13.232 21.968 1.00 64.25 215 ASP A O 1
ATOM 1712 N N . MET A 1 216 ? -21.116 13.770 19.799 1.00 64.75 216 MET A N 1
ATOM 1713 C CA . MET A 1 216 ? -22.060 14.887 19.908 1.00 64.75 216 MET A CA 1
ATOM 1714 C C . MET A 1 216 ? -23.475 14.417 20.268 1.00 64.75 216 MET A C 1
ATOM 1716 O O . MET A 1 216 ? -24.165 15.057 21.061 1.00 64.75 216 MET A O 1
ATOM 1720 N N . ALA A 1 217 ? -23.924 13.286 19.722 1.00 65.62 217 ALA A N 1
ATOM 1721 C CA . ALA A 1 217 ? -25.226 12.717 20.056 1.00 65.62 217 ALA A CA 1
ATOM 1722 C C . ALA A 1 217 ? -25.272 12.183 21.500 1.00 65.62 217 ALA A C 1
ATOM 1724 O O . ALA A 1 217 ? -26.287 12.350 22.182 1.00 65.62 217 ALA A O 1
ATOM 1725 N N . LEU A 1 218 ? -24.186 11.572 21.981 1.00 59.56 218 LEU A N 1
ATOM 1726 C CA . LEU A 1 218 ? -24.037 11.086 23.356 1.00 59.56 218 LEU A CA 1
ATOM 1727 C C . LEU A 1 218 ? -24.011 12.237 24.362 1.00 59.56 218 LEU A C 1
ATOM 1729 O O . LEU A 1 218 ? -24.771 12.212 25.329 1.00 59.56 218 LEU A O 1
ATOM 1733 N N . THR A 1 219 ? -23.220 13.278 24.104 1.00 63.66 219 THR A N 1
ATOM 1734 C CA . THR A 1 219 ? -23.186 14.489 24.941 1.00 63.66 219 THR A CA 1
ATOM 1735 C C . THR A 1 219 ? -24.534 15.210 24.948 1.00 63.66 219 THR A C 1
ATOM 1737 O O . THR A 1 219 ? -25.033 15.562 26.014 1.00 63.66 219 THR A O 1
ATOM 1740 N N . ALA A 1 220 ? -25.211 15.342 23.803 1.00 59.97 220 ALA A N 1
ATOM 1741 C CA . ALA A 1 220 ? -26.550 15.935 23.744 1.00 59.97 220 ALA A CA 1
ATOM 1742 C C . ALA A 1 220 ? -27.609 15.119 24.513 1.00 59.97 220 ALA A C 1
ATOM 1744 O O . ALA A 1 220 ? -28.508 15.695 25.131 1.00 59.97 220 ALA A O 1
ATOM 1745 N N . ARG A 1 221 ? -27.514 13.782 24.509 1.00 61.16 221 ARG A N 1
ATOM 1746 C CA . ARG A 1 221 ? -28.378 12.905 25.322 1.00 61.16 221 ARG A CA 1
ATOM 1747 C C . ARG A 1 221 ? -28.054 13.008 26.811 1.00 61.16 221 ARG A C 1
ATOM 1749 O O . ARG A 1 221 ? -28.986 13.084 27.605 1.00 61.16 221 ARG A O 1
ATOM 1756 N N . ALA A 1 222 ? -26.776 13.087 27.175 1.00 58.88 222 ALA A N 1
ATOM 1757 C CA . ALA A 1 222 ? -26.337 13.298 28.553 1.00 58.88 222 ALA A CA 1
ATOM 1758 C C . ALA A 1 222 ? -26.788 14.662 29.100 1.00 58.88 222 ALA A C 1
ATOM 1760 O O . ALA A 1 222 ? -27.199 14.752 30.248 1.00 58.88 222 ALA A O 1
ATOM 1761 N N . HIS A 1 223 ? -26.807 15.710 28.271 1.00 52.88 223 HIS A N 1
ATOM 1762 C CA . HIS A 1 223 ? -27.315 17.029 28.662 1.00 52.88 223 HIS A CA 1
ATOM 1763 C C . HIS A 1 223 ? -28.850 17.120 28.704 1.00 52.88 223 HIS A C 1
ATOM 1765 O O . HIS A 1 223 ? -29.387 17.953 29.432 1.00 52.88 223 HIS A O 1
ATOM 1771 N N . LYS A 1 224 ? -29.576 16.270 27.962 1.00 52.62 224 LYS A N 1
ATOM 1772 C CA . LYS A 1 224 ? -31.039 16.118 28.105 1.00 52.62 224 LYS A CA 1
ATOM 1773 C C . LYS A 1 224 ? -31.442 15.263 29.308 1.00 52.62 224 LYS A C 1
ATOM 1775 O O . LYS A 1 224 ? -32.582 15.360 29.760 1.00 52.62 224 LYS A O 1
ATOM 1780 N N . ALA A 1 225 ? -30.534 14.442 29.827 1.00 51.97 225 ALA A N 1
ATOM 1781 C CA . ALA A 1 225 ? -30.718 13.721 31.072 1.00 51.97 225 ALA A CA 1
ATOM 1782 C C . ALA A 1 225 ? -30.510 14.720 32.226 1.00 51.97 225 ALA A C 1
ATOM 1784 O O . ALA A 1 225 ? -29.391 15.032 32.617 1.00 51.97 225 ALA A O 1
ATOM 1785 N N . GLY A 1 226 ? -31.605 15.317 32.706 1.00 45.94 226 GLY A N 1
ATOM 1786 C CA . GLY A 1 226 ? -31.568 16.346 33.747 1.00 45.94 226 GLY A CA 1
ATOM 1787 C C . GLY A 1 226 ? -30.857 15.900 35.042 1.00 45.94 226 GLY A C 1
ATOM 1788 O O . GLY A 1 226 ? -30.609 14.703 35.230 1.00 45.94 226 GLY A O 1
ATOM 1789 N N . PRO A 1 227 ? -30.583 16.838 35.973 1.00 49.31 227 PRO A N 1
ATOM 1790 C CA . PRO A 1 227 ? -29.723 16.645 37.153 1.00 49.31 227 PRO A CA 1
ATOM 1791 C C . PRO A 1 227 ? -30.120 15.529 38.145 1.00 49.31 227 PRO A C 1
ATOM 1793 O O . PRO A 1 227 ? -29.387 15.290 39.096 1.00 49.31 227 PRO A O 1
ATOM 1796 N N . ASN A 1 228 ? -31.215 14.798 37.910 1.00 45.72 228 ASN A N 1
ATOM 1797 C CA . ASN A 1 228 ? -31.698 13.691 38.747 1.00 45.72 228 ASN A CA 1
ATOM 1798 C C . ASN A 1 228 ? -31.629 12.305 38.071 1.00 45.72 228 ASN A C 1
ATOM 1800 O O . ASN A 1 228 ? -32.281 11.370 38.524 1.00 45.72 228 ASN A O 1
ATOM 1804 N N . SER A 1 229 ? -30.879 12.149 36.977 1.00 42.84 229 SER A N 1
ATOM 1805 C CA . SER A 1 229 ? -30.837 10.894 36.200 1.00 42.84 229 SER A CA 1
ATOM 1806 C C . SER A 1 229 ? -29.616 10.000 36.456 1.00 42.84 229 SER A C 1
ATOM 1808 O O . SER A 1 229 ? -29.539 8.906 35.901 1.00 42.84 229 SER A O 1
ATOM 1810 N N . TYR A 1 230 ? -28.705 10.391 37.353 1.00 43.50 230 TYR A N 1
ATOM 1811 C CA . TYR A 1 230 ? -27.730 9.460 37.929 1.00 43.50 230 TYR A CA 1
ATOM 1812 C C . TYR A 1 230 ? -28.414 8.583 38.986 1.00 43.50 230 TYR A C 1
ATOM 1814 O O . TYR A 1 230 ? -28.191 8.734 40.184 1.00 43.50 230 TYR A O 1
ATOM 1822 N N . GLN A 1 231 ? -29.245 7.638 38.547 1.00 35.84 231 GLN A N 1
ATOM 1823 C CA . GLN A 1 231 ? -29.307 6.377 39.273 1.00 35.84 231 GLN A CA 1
ATOM 1824 C C . GLN A 1 231 ? -28.205 5.489 38.695 1.00 35.84 231 GLN A C 1
ATOM 1826 O O . GLN A 1 231 ? -28.257 5.171 37.503 1.00 35.84 231 GLN A O 1
ATOM 1831 N N . PRO A 1 232 ? -27.190 5.085 39.482 1.00 38.22 232 PRO A N 1
ATOM 1832 C CA . PRO A 1 232 ? -26.396 3.943 39.078 1.00 38.22 232 PRO A CA 1
ATOM 1833 C C . PRO A 1 232 ? -27.393 2.798 38.921 1.00 38.22 232 PRO A C 1
ATOM 1835 O O . PRO A 1 232 ? -28.158 2.515 39.842 1.00 38.22 232 PRO A O 1
ATOM 1838 N N . VAL A 1 233 ? -27.430 2.182 37.742 1.00 40.03 233 VAL A N 1
ATOM 1839 C CA . VAL A 1 233 ? -28.140 0.922 37.539 1.00 40.03 233 VAL A CA 1
ATOM 1840 C C . VAL A 1 233 ? -27.462 -0.084 38.466 1.00 40.03 233 VAL A C 1
ATOM 1842 O O . VAL A 1 233 ? -26.476 -0.722 38.103 1.00 40.03 233 VAL A O 1
ATOM 1845 N N . GLN A 1 234 ? -27.936 -0.167 39.711 1.00 32.28 234 GLN A N 1
ATOM 1846 C CA . GLN A 1 234 ? -27.685 -1.312 40.556 1.00 32.28 234 GLN A CA 1
ATOM 1847 C C . GLN A 1 234 ? -28.268 -2.489 39.786 1.00 32.28 234 GLN A C 1
ATOM 1849 O O . GLN A 1 234 ? -29.467 -2.545 39.519 1.00 32.28 234 GLN A O 1
ATOM 1854 N N . LEU A 1 235 ? -27.390 -3.399 39.372 1.00 38.56 235 LEU A N 1
ATOM 1855 C CA . LEU A 1 235 ? -27.750 -4.761 39.018 1.00 38.56 235 LEU A CA 1
ATOM 1856 C C . LEU A 1 235 ? -28.500 -5.356 40.214 1.00 38.56 235 LEU A C 1
ATOM 1858 O O . LEU A 1 235 ? -27.900 -5.940 41.113 1.00 38.56 235 LEU A O 1
ATOM 1862 N N . GLN A 1 236 ? -29.815 -5.162 40.251 1.00 33.88 236 GLN A N 1
ATOM 1863 C CA . GLN A 1 236 ? -30.695 -5.850 41.172 1.00 33.88 236 GLN A CA 1
ATOM 1864 C C . GLN A 1 236 ? -30.795 -7.285 40.666 1.00 33.88 236 GLN A C 1
ATOM 1866 O O . GLN A 1 236 ? -31.604 -7.613 39.800 1.00 33.88 236 GLN A O 1
ATOM 1871 N N . VAL A 1 237 ? -29.890 -8.127 41.163 1.00 37.00 237 VAL A N 1
ATOM 1872 C CA . VAL A 1 237 ? -30.015 -9.579 41.067 1.00 37.00 237 VAL A CA 1
ATOM 1873 C C . VAL A 1 237 ? -31.329 -9.940 41.768 1.00 37.00 237 VAL A C 1
ATOM 1875 O O . VAL A 1 237 ? -31.489 -9.621 42.949 1.00 37.00 237 VAL A O 1
ATOM 1878 N N . PRO A 1 238 ? -32.306 -10.542 41.074 1.00 31.30 238 PRO A N 1
ATOM 1879 C CA . PRO A 1 238 ? -33.565 -10.893 41.704 1.00 31.30 238 PRO A CA 1
ATOM 1880 C C . PRO A 1 238 ? -33.330 -12.095 42.626 1.00 31.30 238 PRO A C 1
ATOM 1882 O O . PRO A 1 238 ? -33.058 -13.191 42.141 1.00 31.30 238 PRO A O 1
ATOM 1885 N N . GLY A 1 239 ? -33.437 -11.896 43.947 1.00 38.78 239 GLY A N 1
ATOM 1886 C CA . GLY A 1 239 ? -33.625 -13.010 44.886 1.00 38.78 239 GLY A CA 1
ATOM 1887 C C . GLY A 1 239 ? -32.826 -13.028 46.192 1.00 38.78 239 GLY A C 1
ATOM 1888 O O . GLY A 1 239 ? -32.338 -14.093 46.550 1.00 38.78 239 GLY A O 1
ATOM 1889 N N . GLN A 1 240 ? -32.736 -11.935 46.958 1.00 29.73 240 GLN A N 1
ATOM 1890 C CA . GLN A 1 240 ? -32.359 -12.042 48.378 1.00 29.73 240 GLN A CA 1
ATOM 1891 C C . GLN A 1 240 ? -33.283 -11.205 49.270 1.00 29.73 240 GLN A C 1
ATOM 1893 O O . GLN A 1 240 ? -33.041 -10.033 49.531 1.00 29.73 240 GLN A O 1
ATOM 1898 N N . HIS A 1 241 ? -34.358 -11.851 49.726 1.00 28.95 241 HIS A N 1
ATOM 1899 C CA . HIS A 1 241 ? -34.969 -11.575 51.022 1.00 28.95 241 HIS A CA 1
ATOM 1900 C C . HIS A 1 241 ? -34.425 -12.611 52.007 1.00 28.95 241 HIS A C 1
ATOM 1902 O O . HIS A 1 241 ? -34.653 -13.803 51.793 1.00 28.95 241 HIS A O 1
ATOM 1908 N N . LEU A 1 242 ? -33.717 -12.147 53.037 1.00 32.94 242 LEU A N 1
ATOM 1909 C CA . LEU A 1 242 ? -33.668 -12.693 54.400 1.00 32.94 242 LEU A CA 1
ATOM 1910 C C . LEU A 1 242 ? -32.941 -11.687 55.293 1.00 32.94 242 LEU A C 1
ATOM 1912 O O . LEU A 1 242 ? -31.768 -11.381 54.989 1.00 32.94 242 LEU A O 1
#

pLDDT: mean 76.85, std 14.71, range [28.95, 94.75]

Mean predicted aligned error: 10.63 Å